Protein AF-A0A5C7Q8H7-F1 (afdb_monomer)

Secondary structure (DSSP, 8-state):
--------------------PPP---EESSTT----TTEEE--SSHHHHHHHHHT--TTS-HHHHHHHHHHHHHHHHHHH--TTSEEEEEEETT-HHHHHHHHHHHHHHB-GGG-EEEEEEEEETTEEEEEEEEEEEB--HHHHHHHHHHHHHHS-HHHHHHHHHHHHHHHHHTS---S------------TT-TT------

Solvent-accessible surface area (backbone atoms only — not comparable to full-atom values): 12083 Å² total; per-residue (Å²): 142,83,90,83,81,87,79,83,83,79,84,80,81,79,80,78,79,75,76,78,69,75,80,72,61,47,26,44,71,49,83,92,53,88,53,48,59,56,36,31,34,35,52,70,50,30,60,62,57,49,31,70,75,70,63,65,60,87,72,26,55,68,65,58,47,21,53,48,48,25,50,57,55,40,50,49,45,57,75,66,43,58,65,72,16,38,37,33,41,22,30,41,67,82,37,68,49,37,52,52,16,53,49,52,37,48,52,45,26,22,56,67,93,58,57,43,76,43,82,49,65,43,79,55,86,99,38,74,42,60,16,33,37,41,39,30,53,25,70,26,45,69,56,34,44,52,50,53,54,50,41,45,73,78,60,32,65,67,58,55,49,50,54,37,52,50,35,45,54,50,55,64,70,60,55,77,80,63,100,63,96,65,77,97,71,92,76,76,85,84,63,99,80,61,92,82,64,93,76,84,86,130

Radius of gyration: 30.09 Å; Cα contacts (8 Å, |Δi|>4): 267; chains: 1; bounding box: 111×40×93 Å

Mean predicted aligned error: 13.37 Å

pLDDT: mean 82.1, std 21.62, range [37.19, 98.75]

Nearest PDB structures (foldseek):
  3e05-assembly2_F  TM=5.054E-01  e=4.030E-01  Geobacter metallireducens GS-15
  4rfq-assembly1_A-2  TM=5.138E-01  e=4.820E-01  Homo sapiens
  8h0s-assembly1_A  TM=3.661E-01  e=1.748E-01  Bacillus subtilis subsp. subtilis str. 168
  2zsu-assembly3_E  TM=4.585E-01  e=1.589E+00  Pyrococcus horikoshii
  2zsu-assembly2_D  TM=3.969E-01  e=1.687E+00  Pyrococcus horikoshii

Structure (mmCIF, N/CA/C/O backbone):
data_AF-A0A5C7Q8H7-F1
#
_entry.id   AF-A0A5C7Q8H7-F1
#
loop_
_atom_site.group_PDB
_atom_site.id
_atom_site.type_symbol
_atom_site.label_atom_id
_atom_site.label_alt_id
_atom_site.label_comp_id
_atom_site.label_asym_id
_atom_site.label_entity_id
_atom_site.label_seq_id
_atom_site.pdbx_PDB_ins_code
_atom_site.Cartn_x
_atom_site.Cartn_y
_atom_site.Cartn_z
_atom_site.occupancy
_atom_site.B_iso_or_equiv
_atom_site.auth_seq_id
_atom_site.auth_comp_id
_atom_site.auth_asym_id
_atom_site.auth_atom_id
_atom_site.pdbx_PDB_model_num
ATOM 1 N N . MET A 1 1 ? -76.101 -13.993 38.958 1.00 39.78 1 MET A N 1
ATOM 2 C CA . MET A 1 1 ? -76.128 -13.845 37.483 1.00 39.78 1 MET A CA 1
ATOM 3 C C . MET A 1 1 ? -76.424 -12.375 37.227 1.00 39.78 1 MET A C 1
ATOM 5 O O . MET A 1 1 ? -77.457 -11.941 37.695 1.00 39.78 1 MET A O 1
ATOM 9 N N . THR A 1 2 ? -75.576 -11.500 36.695 1.00 37.53 2 THR A N 1
ATOM 10 C CA . THR A 1 2 ? -74.419 -11.580 35.789 1.00 37.53 2 THR A CA 1
ATOM 11 C C . THR A 1 2 ? -73.596 -10.294 35.984 1.00 37.53 2 THR A C 1
ATOM 13 O O . THR A 1 2 ? -74.160 -9.207 35.910 1.00 37.53 2 THR A O 1
ATOM 16 N N . HIS A 1 3 ? -72.284 -10.399 36.216 1.00 39.25 3 HIS A N 1
ATOM 17 C CA . HIS A 1 3 ? -71.345 -9.276 36.105 1.00 39.25 3 HIS A CA 1
ATOM 18 C C . HIS A 1 3 ? -70.593 -9.431 34.783 1.00 39.25 3 HIS A C 1
ATOM 20 O O . HIS A 1 3 ? -69.812 -10.369 34.635 1.00 39.25 3 HIS A O 1
ATOM 26 N N . THR A 1 4 ? -70.804 -8.517 33.839 1.00 43.28 4 THR A N 1
ATOM 27 C CA . THR A 1 4 ? -70.045 -8.474 32.583 1.00 43.28 4 THR A CA 1
ATOM 28 C C . THR A 1 4 ? -69.093 -7.284 32.658 1.00 43.28 4 THR A C 1
ATOM 30 O O . THR A 1 4 ? -69.527 -6.136 32.714 1.00 43.28 4 THR A O 1
ATOM 33 N N . ARG A 1 5 ? -67.788 -7.562 32.759 1.00 44.66 5 ARG A N 1
ATOM 34 C CA . ARG A 1 5 ? -66.718 -6.554 32.819 1.00 44.66 5 ARG A CA 1
ATOM 35 C C . ARG A 1 5 ? -66.419 -6.051 31.405 1.00 44.66 5 ARG A C 1
ATOM 37 O O . ARG A 1 5 ? -66.134 -6.858 30.525 1.00 44.66 5 ARG A O 1
ATOM 44 N N . SER A 1 6 ? -66.438 -4.733 31.213 1.00 46.44 6 SER A N 1
ATOM 45 C CA . SER A 1 6 ? -65.884 -4.075 30.025 1.00 46.44 6 SER A CA 1
ATOM 46 C C . SER A 1 6 ? -64.369 -4.273 29.975 1.00 46.44 6 SER A C 1
ATOM 48 O O . SER A 1 6 ? -63.666 -3.922 30.923 1.00 46.44 6 SER A O 1
ATOM 50 N N . ILE A 1 7 ? -63.871 -4.824 28.869 1.00 53.97 7 ILE A N 1
ATOM 51 C CA . ILE A 1 7 ? -62.443 -4.921 28.559 1.00 53.97 7 ILE A CA 1
ATOM 52 C C . ILE A 1 7 ? -62.137 -3.824 27.538 1.00 53.97 7 ILE A C 1
ATOM 54 O O . ILE A 1 7 ? -62.516 -3.928 26.373 1.00 53.97 7 ILE A O 1
ATOM 58 N N . SER A 1 8 ? -61.480 -2.754 27.989 1.00 44.56 8 SER A N 1
ATOM 59 C CA . SER A 1 8 ? -60.897 -1.740 27.108 1.00 44.56 8 SER A CA 1
ATOM 60 C C . SER A 1 8 ? -59.684 -2.329 26.390 1.00 44.56 8 SER A C 1
ATOM 62 O O . SER A 1 8 ? -58.686 -2.661 27.026 1.00 44.56 8 SER A O 1
ATOM 64 N N . PHE A 1 9 ? -59.759 -2.437 25.064 1.00 43.66 9 PHE A N 1
ATOM 65 C CA . PHE A 1 9 ? -58.613 -2.742 24.211 1.00 43.66 9 PHE A CA 1
ATOM 66 C C . PHE A 1 9 ? -57.780 -1.471 24.003 1.00 43.66 9 PHE A C 1
ATOM 68 O O . PHE A 1 9 ? -58.166 -0.584 23.246 1.00 43.66 9 PHE A O 1
ATOM 75 N N . ALA A 1 10 ? -56.633 -1.379 24.676 1.00 47.47 10 ALA A N 1
ATOM 76 C CA . ALA A 1 10 ? -55.609 -0.389 24.362 1.00 47.47 10 ALA A CA 1
ATOM 77 C C . ALA A 1 10 ? -54.714 -0.943 23.242 1.00 47.47 10 ALA A C 1
ATOM 79 O O . ALA A 1 10 ? -53.955 -1.889 23.449 1.00 47.47 10 ALA A O 1
ATOM 80 N N . PHE A 1 11 ? -54.825 -0.371 22.044 1.00 43.75 11 PHE A N 1
ATOM 81 C CA . PHE A 1 11 ? -53.932 -0.651 20.920 1.00 43.75 11 PHE A CA 1
ATOM 82 C C . PHE A 1 11 ? -52.580 0.033 21.180 1.00 43.75 11 PHE A C 1
ATOM 84 O O . PHE A 1 11 ? -52.473 1.256 21.106 1.00 43.75 11 PHE A O 1
ATOM 91 N N . ALA A 1 12 ? -51.545 -0.742 21.504 1.00 48.56 12 ALA A N 1
ATOM 92 C CA . ALA A 1 12 ? -50.175 -0.243 21.564 1.00 48.56 12 ALA A CA 1
ATOM 93 C C . ALA A 1 12 ? -49.593 -0.201 20.142 1.00 48.56 12 ALA A C 1
ATOM 95 O O . ALA A 1 12 ? -49.324 -1.240 19.540 1.00 48.56 12 ALA A O 1
ATOM 96 N N . ILE A 1 13 ? -49.414 1.001 19.593 1.00 55.47 13 ILE A N 1
ATOM 97 C CA . ILE A 1 13 ? -48.688 1.209 18.337 1.00 55.47 13 ILE A CA 1
ATOM 98 C C . ILE A 1 13 ? -47.192 1.177 18.665 1.00 55.47 13 ILE A C 1
ATOM 100 O O . ILE A 1 13 ? -46.653 2.122 19.237 1.00 55.47 13 ILE A O 1
ATOM 104 N N . VAL A 1 14 ? -46.518 0.082 18.313 1.00 54.94 14 VAL A N 1
ATOM 105 C CA . VAL A 1 14 ? -45.052 0.006 18.333 1.00 54.94 14 VAL A CA 1
ATOM 106 C C . VAL A 1 14 ? -44.543 0.698 17.070 1.00 54.94 14 VAL A C 1
ATOM 108 O O . VAL A 1 14 ? -44.597 0.135 15.979 1.00 54.94 14 VAL A O 1
ATOM 111 N N . ILE A 1 15 ? -44.071 1.938 17.203 1.00 55.91 15 ILE A N 1
ATOM 112 C CA . ILE A 1 15 ? -43.346 2.624 16.129 1.00 55.91 15 ILE A CA 1
ATOM 113 C C . ILE A 1 15 ? -41.949 2.003 16.077 1.00 55.91 15 ILE A C 1
ATOM 115 O O . ILE A 1 15 ? -41.079 2.329 16.884 1.00 55.91 15 ILE A O 1
ATOM 119 N N . ALA A 1 16 ? -41.742 1.072 15.146 1.00 57.38 16 ALA A N 1
ATOM 120 C CA . ALA A 1 16 ? -40.414 0.589 14.802 1.00 57.38 16 ALA A CA 1
ATOM 121 C C . ALA A 1 16 ? -39.635 1.753 14.173 1.00 57.38 16 ALA A C 1
ATOM 123 O O . ALA A 1 16 ? -39.836 2.097 13.009 1.00 57.38 16 ALA A O 1
ATOM 124 N N . ALA A 1 17 ? -38.773 2.394 14.961 1.00 51.06 17 ALA A N 1
ATOM 125 C CA . ALA A 1 17 ? -37.799 3.346 14.455 1.00 51.06 17 ALA A CA 1
ATOM 126 C C . ALA A 1 17 ? -36.803 2.582 13.572 1.00 51.06 17 ALA A C 1
ATOM 128 O O . ALA A 1 17 ? -35.822 2.016 14.050 1.00 51.06 17 ALA A O 1
ATOM 129 N N . SER A 1 18 ? -37.080 2.532 12.271 1.00 49.62 18 SER A N 1
ATOM 130 C CA . SER A 1 18 ? -36.124 2.114 11.255 1.00 49.62 18 SER A CA 1
ATOM 131 C C . SER A 1 18 ? -34.994 3.141 11.215 1.00 49.62 18 SER A C 1
ATOM 133 O O . SER A 1 18 ? -35.058 4.129 10.476 1.00 49.62 18 SER A O 1
ATOM 135 N N . LEU A 1 19 ? -33.981 2.915 12.058 1.00 51.28 19 LEU A N 1
ATOM 136 C CA . LEU A 1 19 ? -32.648 3.487 11.923 1.00 51.28 19 LEU A CA 1
ATOM 137 C C . LEU A 1 19 ? -32.222 3.260 10.472 1.00 51.28 19 LEU A C 1
ATOM 139 O O . LEU A 1 19 ? -31.919 2.137 10.074 1.00 51.28 19 LEU A O 1
ATOM 143 N N . HIS A 1 20 ? -32.267 4.322 9.670 1.00 45.91 20 HIS A N 1
ATOM 144 C CA . HIS A 1 20 ? -31.655 4.336 8.353 1.00 45.91 20 HIS A CA 1
ATOM 145 C C . HIS A 1 20 ? -30.149 4.208 8.573 1.00 45.91 20 HIS A C 1
ATOM 147 O O . HIS A 1 20 ? -29.452 5.203 8.769 1.00 45.91 20 HIS A O 1
ATOM 153 N N . ALA A 1 21 ? -29.653 2.970 8.596 1.00 50.59 21 ALA A N 1
ATOM 154 C CA . ALA A 1 21 ? -28.242 2.730 8.386 1.00 50.59 21 ALA A CA 1
ATOM 155 C C . ALA A 1 21 ? -27.909 3.317 7.004 1.00 50.59 21 ALA A C 1
ATOM 157 O O . ALA A 1 21 ? -28.615 3.005 6.037 1.00 50.59 21 ALA A O 1
ATOM 158 N N . PRO A 1 22 ? -26.906 4.205 6.885 1.00 53.28 22 PRO A N 1
ATOM 159 C CA . PRO A 1 22 ? -26.453 4.642 5.574 1.00 53.28 22 PRO A CA 1
ATOM 160 C C . PRO A 1 22 ? -26.125 3.398 4.737 1.00 53.28 22 PRO A C 1
ATOM 162 O O . PRO A 1 22 ? -25.647 2.408 5.301 1.00 53.28 22 PRO A O 1
ATOM 165 N N . PRO A 1 23 ? -26.408 3.411 3.422 1.00 51.84 23 PRO A N 1
ATOM 166 C CA . PRO A 1 23 ? -26.203 2.250 2.570 1.00 51.84 23 PRO A CA 1
ATOM 167 C C . PRO A 1 23 ? -24.785 1.713 2.759 1.00 51.84 23 PRO A C 1
ATOM 169 O O . PRO A 1 23 ? -23.798 2.426 2.561 1.00 51.84 23 PRO A O 1
ATOM 172 N N . ALA A 1 24 ? -24.729 0.451 3.180 1.00 51.47 24 ALA A N 1
ATOM 173 C CA . ALA A 1 24 ? -23.548 -0.387 3.266 1.00 51.47 24 ALA A CA 1
ATOM 174 C C . ALA A 1 24 ? -22.780 -0.295 1.941 1.00 51.47 24 ALA A C 1
ATOM 176 O O . ALA A 1 24 ? -23.141 -0.920 0.947 1.00 51.47 24 ALA A O 1
ATOM 177 N N . SER A 1 25 ? -21.772 0.575 1.893 1.00 63.28 25 SER A N 1
ATOM 178 C CA . SER A 1 25 ? -20.997 0.782 0.678 1.00 63.28 25 SER A CA 1
ATOM 179 C C . SER A 1 25 ? -19.943 -0.308 0.611 1.00 63.28 25 SER A C 1
ATOM 181 O O . SER A 1 25 ? -19.006 -0.315 1.403 1.00 63.28 25 SER A O 1
ATOM 183 N N . ALA A 1 26 ? -20.139 -1.233 -0.323 1.00 77.44 26 ALA A N 1
ATOM 184 C CA . ALA A 1 26 ? -19.145 -2.194 -0.771 1.00 77.44 26 ALA A CA 1
ATOM 185 C C . ALA A 1 26 ? -17.816 -1.470 -1.039 1.00 77.44 26 ALA A C 1
ATOM 187 O O . ALA A 1 26 ? -17.768 -0.561 -1.876 1.00 77.44 26 ALA A O 1
ATOM 188 N N . VAL A 1 27 ? -16.749 -1.823 -0.316 1.00 88.69 27 VAL A N 1
ATOM 189 C CA . VAL A 1 27 ? -15.445 -1.176 -0.493 1.00 88.69 27 VAL A CA 1
ATOM 190 C C . VAL A 1 27 ? -14.530 -2.077 -1.304 1.00 88.69 27 VAL A C 1
ATOM 192 O O . VAL A 1 27 ? -14.111 -3.141 -0.847 1.00 88.69 27 VAL A O 1
ATOM 195 N N . ALA A 1 28 ? -14.199 -1.632 -2.514 1.00 93.06 28 ALA A N 1
A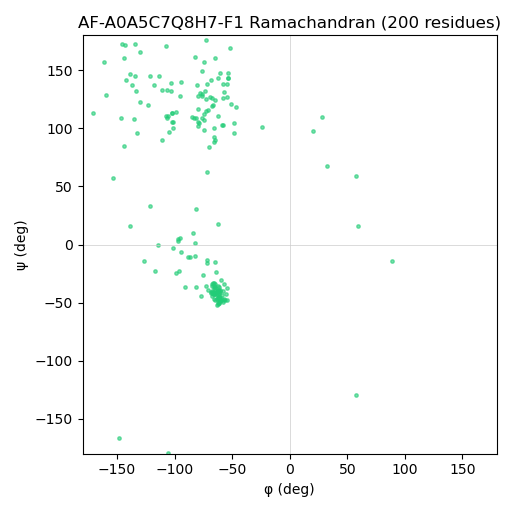TOM 196 C CA . ALA A 1 28 ? -13.224 -2.297 -3.359 1.00 93.06 28 ALA A CA 1
ATOM 197 C C . ALA A 1 28 ? -12.362 -1.293 -4.127 1.00 93.06 28 ALA A C 1
ATOM 199 O O . ALA A 1 28 ? -12.853 -0.275 -4.620 1.00 93.06 28 ALA A O 1
ATOM 200 N N . LEU A 1 29 ? -11.068 -1.591 -4.274 1.00 92.75 29 LEU A N 1
ATOM 201 C CA . LEU A 1 29 ? -10.153 -0.763 -5.062 1.00 92.75 29 LEU A CA 1
ATOM 202 C C . LEU A 1 29 ? -10.577 -0.724 -6.530 1.00 92.75 29 LEU A C 1
ATOM 204 O O . LEU A 1 29 ? -10.495 0.318 -7.182 1.00 92.75 29 LEU A O 1
ATOM 208 N N . ARG A 1 30 ? -11.022 -1.862 -7.068 1.00 90.88 30 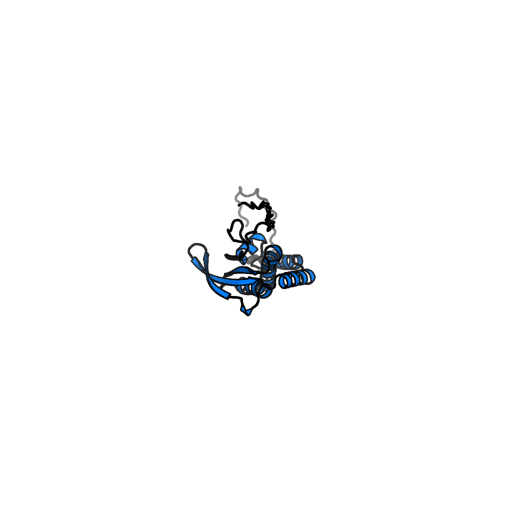ARG A N 1
ATOM 209 C CA . ARG A 1 30 ? -11.523 -1.976 -8.441 1.00 90.88 30 ARG A CA 1
ATOM 210 C C . ARG A 1 30 ? -12.960 -1.488 -8.529 1.00 90.88 30 ARG A C 1
ATOM 212 O O . ARG A 1 30 ? -13.797 -1.848 -7.709 1.00 90.88 30 ARG A O 1
ATOM 219 N N . LEU A 1 31 ? -13.240 -0.726 -9.584 1.00 83.31 31 LEU A N 1
ATOM 220 C CA . LEU A 1 31 ? -14.606 -0.352 -9.931 1.00 83.31 31 LEU A CA 1
ATOM 221 C C . LEU A 1 31 ? -15.413 -1.614 -10.254 1.00 83.31 31 LEU A C 1
ATOM 223 O O . LEU A 1 31 ? -14.881 -2.548 -10.854 1.00 83.31 31 LEU A O 1
ATOM 227 N N . ASN A 1 32 ? -16.689 -1.619 -9.871 1.00 78.81 32 ASN A N 1
ATOM 228 C CA . ASN A 1 32 ? -17.647 -2.698 -10.142 1.00 78.81 32 ASN A CA 1
ATOM 229 C C . ASN A 1 32 ? -17.265 -4.076 -9.575 1.00 78.81 32 ASN A C 1
ATOM 231 O O . ASN A 1 32 ? -17.841 -5.086 -9.978 1.00 78.81 32 ASN A O 1
ATOM 235 N N . LYS A 1 33 ? -16.319 -4.144 -8.632 1.00 83.62 33 LYS A N 1
ATOM 236 C CA . LYS A 1 33 ? -16.084 -5.366 -7.866 1.00 83.62 33 LYS A CA 1
ATOM 237 C C . LYS A 1 33 ? -17.140 -5.451 -6.767 1.00 83.62 33 LYS A C 1
ATOM 239 O O . LYS A 1 33 ? -17.199 -4.580 -5.905 1.00 83.62 33 LYS A O 1
ATOM 244 N N . ALA A 1 34 ? -17.976 -6.483 -6.827 1.00 77.94 34 ALA A N 1
ATOM 245 C CA . ALA A 1 34 ? -18.973 -6.738 -5.799 1.00 77.94 34 ALA A CA 1
ATOM 246 C C . ALA A 1 34 ? -18.274 -7.132 -4.491 1.00 77.94 34 ALA A C 1
ATOM 248 O O . ALA A 1 34 ? -17.561 -8.133 -4.440 1.00 77.94 34 ALA A O 1
ATOM 249 N N . THR A 1 35 ? -18.486 -6.334 -3.452 1.00 84.25 35 THR A N 1
ATOM 250 C CA . THR A 1 35 ? -18.138 -6.643 -2.063 1.00 84.25 35 THR A CA 1
ATOM 251 C C . THR A 1 35 ? -19.326 -6.277 -1.174 1.00 84.25 35 THR A C 1
ATOM 253 O O . THR A 1 35 ? -20.317 -5.724 -1.654 1.00 84.25 35 THR A O 1
ATOM 256 N N . ASP A 1 36 ? -19.262 -6.618 0.106 1.00 85.94 36 ASP A N 1
ATOM 257 C CA . ASP A 1 36 ? -20.169 -6.080 1.117 1.00 85.94 36 ASP A CA 1
ATOM 258 C C . ASP A 1 36 ? -19.427 -5.060 1.996 1.00 85.94 36 ASP A C 1
ATOM 260 O O . ASP A 1 36 ? -18.252 -4.750 1.780 1.00 85.94 36 ASP A O 1
ATOM 264 N N . ASP A 1 37 ? -20.118 -4.491 2.976 1.00 86.25 37 ASP A N 1
ATOM 265 C CA . ASP A 1 37 ? -19.558 -3.468 3.853 1.00 86.25 37 ASP A CA 1
ATOM 266 C C . ASP A 1 37 ? -18.721 -4.027 5.013 1.00 86.25 37 ASP A C 1
ATOM 268 O O . ASP A 1 37 ? -18.184 -3.249 5.812 1.00 86.25 37 ASP A O 1
ATOM 272 N N . SER A 1 38 ? -18.568 -5.350 5.099 1.00 92.94 38 SER A N 1
ATOM 273 C CA . SER A 1 38 ? -17.647 -6.023 6.014 1.00 92.94 38 SER A CA 1
ATOM 274 C C . SER A 1 38 ? -16.240 -6.162 5.428 1.00 92.94 38 SER A C 1
ATOM 276 O O . SER A 1 38 ? -15.307 -6.474 6.166 1.00 92.94 38 SER A O 1
ATOM 278 N N . VAL A 1 39 ? -16.048 -5.883 4.133 1.00 94.94 39 VAL A N 1
ATOM 279 C CA . VAL A 1 39 ? -14.768 -6.068 3.435 1.00 94.94 39 VAL A CA 1
ATOM 280 C C . VAL A 1 39 ? -14.217 -4.744 2.896 1.00 94.94 39 VAL A C 1
ATOM 282 O O . VAL A 1 39 ? -14.935 -3.938 2.312 1.00 94.94 39 VAL A O 1
ATOM 285 N N . CYS A 1 40 ? -12.910 -4.551 3.066 1.00 96.38 40 CYS A N 1
ATOM 286 C CA . CYS A 1 40 ? -12.087 -3.521 2.437 1.00 96.38 40 CYS A CA 1
ATOM 287 C C . CYS A 1 40 ? -11.138 -4.207 1.440 1.00 96.38 40 CYS A C 1
ATOM 289 O O . CYS A 1 40 ? -10.044 -4.653 1.796 1.00 96.38 40 CYS A O 1
ATOM 291 N N . ASP A 1 41 ? -11.584 -4.359 0.191 1.00 96.75 41 ASP A N 1
ATOM 292 C CA . ASP A 1 41 ? -10.922 -5.239 -0.774 1.00 96.75 41 ASP A CA 1
ATOM 293 C C . ASP A 1 41 ? -10.037 -4.485 -1.778 1.00 96.75 41 ASP A C 1
ATOM 295 O O . ASP A 1 41 ? -10.521 -3.877 -2.735 1.00 96.75 41 ASP A O 1
ATOM 299 N N . LEU A 1 42 ? -8.716 -4.564 -1.621 1.00 97.25 42 LEU A N 1
ATOM 300 C CA . LEU A 1 42 ? -7.767 -3.992 -2.580 1.00 97.25 42 LEU A CA 1
ATOM 301 C C . LEU A 1 42 ? -7.232 -5.032 -3.583 1.00 97.25 42 LEU A C 1
ATOM 303 O O . LEU A 1 42 ? -6.399 -4.701 -4.431 1.00 97.25 42 LEU A O 1
ATOM 307 N N . THR A 1 43 ? -7.712 -6.275 -3.531 1.00 94.38 43 THR A N 1
ATOM 308 C CA . THR A 1 43 ? -7.297 -7.373 -4.416 1.00 94.38 43 THR A CA 1
ATOM 309 C C . THR A 1 43 ? -8.027 -7.328 -5.762 1.00 94.38 43 THR A C 1
ATOM 311 O O . THR A 1 43 ? -9.086 -6.708 -5.929 1.00 94.38 43 THR A O 1
ATOM 314 N N . HIS A 1 44 ? -7.530 -7.988 -6.804 1.00 92.38 44 HIS A N 1
ATOM 315 C CA . HIS A 1 44 ? -6.222 -8.643 -6.963 1.00 92.38 44 HIS A CA 1
ATOM 316 C C . HIS A 1 44 ? -5.070 -7.636 -7.125 1.00 92.38 44 HIS A C 1
ATOM 318 O O . HIS A 1 44 ? -5.336 -6.445 -7.165 1.00 92.38 44 HIS A O 1
ATOM 324 N N . ASP A 1 45 ? -3.813 -8.061 -7.193 1.00 93.50 45 ASP A N 1
ATOM 325 C CA . ASP A 1 45 ? -2.668 -7.239 -7.646 1.00 93.50 45 ASP A CA 1
ATOM 326 C C . ASP A 1 45 ? -2.751 -5.716 -7.326 1.00 93.50 45 ASP A C 1
ATOM 328 O O . ASP A 1 45 ? -3.021 -4.867 -8.187 1.00 93.50 45 ASP A O 1
ATOM 332 N N . THR A 1 46 ? -2.682 -5.388 -6.034 1.00 96.62 46 THR A N 1
ATOM 333 C CA . THR A 1 46 ? -3.015 -4.073 -5.474 1.00 96.62 46 THR A CA 1
ATOM 334 C C . THR A 1 46 ? -2.115 -2.977 -6.033 1.00 96.62 46 THR A C 1
ATOM 336 O O . THR A 1 46 ? -2.607 -1.960 -6.529 1.00 96.62 46 THR A O 1
ATOM 339 N N . ASN A 1 47 ? -0.799 -3.186 -5.992 1.00 96.44 47 ASN A N 1
ATOM 340 C CA . ASN A 1 47 ? 0.164 -2.196 -6.461 1.00 96.44 47 ASN A CA 1
ATOM 341 C C . ASN A 1 47 ? 0.092 -1.995 -7.973 1.00 96.44 47 ASN A C 1
ATOM 343 O O . ASN A 1 47 ? 0.206 -0.859 -8.424 1.00 96.44 47 ASN A O 1
ATOM 347 N N . TYR A 1 48 ? -0.168 -3.041 -8.762 1.00 93.25 48 TYR A N 1
ATOM 348 C CA . TYR A 1 48 ? -0.364 -2.884 -10.203 1.00 93.25 48 TYR A CA 1
ATOM 349 C C . TYR A 1 48 ? -1.517 -1.924 -10.513 1.00 93.25 48 TYR A C 1
ATOM 351 O O . TYR A 1 48 ? -1.351 -0.982 -11.287 1.00 93.25 48 TYR A O 1
ATOM 359 N N . VAL A 1 49 ? -2.669 -2.093 -9.854 1.00 93.94 49 VAL A N 1
ATOM 360 C CA . VAL A 1 49 ? -3.828 -1.207 -10.067 1.00 93.94 49 VAL A CA 1
ATOM 361 C C . VAL A 1 49 ? -3.562 0.215 -9.593 1.00 93.94 49 VAL A C 1
ATOM 363 O O . VAL A 1 49 ? -3.935 1.166 -10.281 1.00 93.94 49 VAL A O 1
ATOM 366 N N . LEU A 1 50 ? -2.925 0.385 -8.434 1.00 95.12 50 LEU A N 1
ATOM 367 C CA . LEU A 1 50 ? -2.556 1.715 -7.945 1.00 95.12 50 LEU A CA 1
ATOM 368 C C . LEU A 1 50 ? -1.569 2.392 -8.901 1.00 95.12 50 LEU A C 1
ATOM 370 O O . LEU A 1 50 ? -1.782 3.535 -9.301 1.00 95.12 50 LEU A O 1
ATOM 374 N N . GLY A 1 51 ? -0.552 1.654 -9.345 1.00 91.75 51 GLY A N 1
ATOM 375 C CA . GLY A 1 51 ? 0.481 2.125 -10.261 1.00 91.75 51 GLY A CA 1
ATOM 376 C C . GLY A 1 51 ? -0.084 2.553 -11.611 1.00 91.75 51 GLY A C 1
ATOM 377 O O . GLY A 1 51 ? 0.348 3.568 -12.150 1.00 91.75 51 GLY A O 1
ATOM 378 N N . GLN A 1 52 ? -1.104 1.857 -12.120 1.00 88.25 52 GLN A N 1
ATOM 379 C CA . GLN A 1 52 ? -1.813 2.259 -13.339 1.00 88.25 52 GLN A CA 1
ATOM 380 C C . GLN A 1 52 ? -2.608 3.557 -13.185 1.00 88.25 52 GLN A C 1
ATOM 382 O O . GLN A 1 52 ? -2.739 4.309 -14.148 1.00 88.25 52 GLN A O 1
ATOM 387 N N . ARG A 1 53 ? -3.156 3.829 -11.996 1.00 88.62 53 ARG A N 1
ATOM 388 C CA . ARG A 1 53 ? -3.983 5.021 -11.755 1.00 88.62 53 ARG A CA 1
ATOM 389 C C . ARG A 1 53 ? -3.158 6.271 -11.501 1.00 88.62 53 ARG A C 1
ATOM 391 O O . ARG A 1 53 ? -3.567 7.353 -11.908 1.00 88.62 53 ARG A O 1
ATOM 398 N N . THR A 1 54 ? -2.032 6.134 -10.808 1.00 87.12 54 THR A N 1
ATOM 399 C CA . THR A 1 54 ? -1.239 7.282 -10.343 1.00 87.12 54 THR A CA 1
ATOM 400 C C . THR A 1 54 ? 0.141 7.382 -10.979 1.00 87.12 54 THR A C 1
ATOM 402 O O . THR A 1 54 ? 0.866 8.321 -10.667 1.00 87.12 54 THR A O 1
ATOM 405 N N . LEU A 1 55 ? 0.494 6.445 -11.866 1.00 88.19 55 LEU A N 1
ATOM 406 C CA . LEU A 1 55 ? 1.742 6.420 -12.632 1.00 88.19 55 LEU A CA 1
ATOM 407 C C . LEU A 1 55 ? 2.998 6.421 -11.747 1.00 88.19 55 LEU A C 1
ATOM 409 O O . LEU A 1 55 ? 3.843 7.306 -11.848 1.00 88.19 55 LEU A O 1
ATOM 413 N N . VAL A 1 56 ? 3.139 5.411 -10.882 1.00 93.44 56 VAL A N 1
ATOM 414 C CA . VAL A 1 56 ? 4.382 5.197 -10.114 1.00 93.44 56 VAL A CA 1
ATOM 415 C C . VAL A 1 56 ? 5.475 4.669 -11.061 1.00 93.44 56 VAL A C 1
ATOM 417 O O . VAL A 1 56 ? 5.320 3.564 -11.589 1.00 93.44 56 VAL A O 1
ATOM 420 N N . PRO A 1 57 ? 6.576 5.406 -11.313 1.00 91.94 57 PRO A N 1
ATOM 421 C CA . PRO A 1 57 ? 7.564 4.996 -12.308 1.00 91.94 57 PRO A CA 1
ATOM 422 C C . PRO A 1 57 ? 8.424 3.824 -11.829 1.00 91.94 57 PRO A C 1
ATOM 424 O O . PRO A 1 57 ? 9.025 3.883 -10.758 1.00 91.94 57 PRO A O 1
ATOM 427 N N . ALA A 1 58 ? 8.590 2.804 -12.674 1.00 90.94 58 ALA A N 1
ATOM 428 C CA . ALA A 1 58 ? 9.438 1.645 -12.369 1.00 90.94 58 ALA A CA 1
ATOM 429 C C . ALA A 1 58 ? 10.932 1.998 -12.202 1.00 90.94 58 ALA A C 1
ATOM 431 O O . ALA A 1 58 ? 11.666 1.272 -11.536 1.00 90.94 58 ALA A O 1
ATOM 432 N N . VAL A 1 59 ? 11.377 3.111 -12.798 1.00 93.69 59 VAL A N 1
ATOM 433 C CA . VAL A 1 59 ? 12.761 3.617 -12.715 1.00 93.69 59 VAL A CA 1
ATOM 434 C C . VAL A 1 59 ? 13.047 4.413 -11.438 1.00 93.69 59 VAL A C 1
ATOM 436 O O . VAL A 1 59 ? 14.202 4.743 -11.172 1.00 93.69 59 VAL A O 1
ATOM 439 N N . ALA A 1 60 ? 12.020 4.750 -10.650 1.00 94.50 60 ALA A N 1
ATOM 440 C CA . ALA A 1 60 ? 12.210 5.422 -9.370 1.00 94.50 60 ALA A CA 1
ATOM 441 C C . ALA A 1 60 ? 12.969 4.522 -8.383 1.00 94.50 60 ALA A C 1
ATOM 443 O O . ALA A 1 60 ? 13.005 3.300 -8.531 1.00 94.50 60 ALA A O 1
ATOM 444 N N . SER A 1 61 ? 13.560 5.111 -7.340 1.00 96.50 61 SER A N 1
ATOM 445 C CA . SER A 1 61 ? 14.243 4.319 -6.314 1.00 96.50 61 SER A CA 1
ATOM 446 C C . SER A 1 61 ? 13.267 3.353 -5.629 1.00 96.50 61 SER A C 1
ATOM 448 O O . SER A 1 61 ? 12.096 3.683 -5.436 1.00 96.50 61 SER A O 1
ATOM 450 N N . SER A 1 62 ? 13.732 2.172 -5.203 1.00 95.94 62 SER A N 1
ATOM 451 C CA . SER A 1 62 ? 12.865 1.216 -4.495 1.00 95.94 62 SER A CA 1
ATOM 452 C C . SER A 1 62 ? 12.237 1.829 -3.243 1.00 95.94 62 SER A C 1
ATOM 454 O O . SER A 1 62 ? 11.100 1.510 -2.917 1.00 95.94 62 SER A O 1
ATOM 456 N N . LYS A 1 63 ? 12.955 2.730 -2.557 1.00 97.00 63 LYS A N 1
ATOM 457 C CA . LYS A 1 63 ? 12.425 3.467 -1.407 1.00 97.00 63 LYS A CA 1
ATOM 458 C C . LYS A 1 63 ? 11.243 4.349 -1.811 1.00 97.00 63 LYS A C 1
ATOM 460 O O . LYS A 1 63 ? 10.194 4.242 -1.188 1.00 97.00 63 LYS A O 1
ATOM 465 N N . ASP A 1 64 ? 11.397 5.171 -2.848 1.00 97.44 64 ASP A N 1
ATOM 466 C CA . ASP A 1 64 ? 10.324 6.064 -3.299 1.00 97.44 64 ASP A CA 1
ATOM 467 C C . ASP A 1 64 ? 9.119 5.267 -3.823 1.00 97.44 64 ASP A C 1
ATOM 469 O O . ASP A 1 64 ? 7.982 5.631 -3.541 1.00 97.44 64 ASP A O 1
ATOM 473 N N . GLN A 1 65 ? 9.346 4.143 -4.515 1.00 97.69 65 GLN A N 1
ATOM 474 C CA . GLN A 1 65 ? 8.260 3.259 -4.951 1.00 97.69 65 GLN A CA 1
ATOM 475 C C . GLN A 1 65 ? 7.500 2.656 -3.760 1.00 97.69 65 GLN A C 1
ATOM 477 O O . GLN A 1 65 ? 6.271 2.683 -3.740 1.00 97.69 65 GLN A O 1
ATOM 482 N N . ILE A 1 66 ? 8.213 2.130 -2.756 1.00 98.31 66 ILE A N 1
ATOM 483 C CA . ILE A 1 66 ? 7.598 1.564 -1.545 1.00 98.31 66 ILE A CA 1
ATOM 484 C C . ILE A 1 66 ? 6.797 2.637 -0.802 1.00 98.31 66 ILE A C 1
ATOM 486 O O . ILE A 1 66 ? 5.648 2.384 -0.438 1.00 98.31 66 ILE A O 1
ATOM 490 N N . ASP A 1 67 ? 7.378 3.825 -0.614 1.00 98.00 67 ASP A N 1
ATOM 491 C CA . ASP A 1 67 ? 6.721 4.944 0.066 1.00 98.00 67 ASP A CA 1
ATOM 492 C C . ASP A 1 67 ? 5.478 5.404 -0.715 1.00 98.00 67 ASP A C 1
ATOM 494 O O . ASP A 1 67 ? 4.430 5.648 -0.114 1.00 98.00 67 ASP A O 1
ATOM 498 N N . ALA A 1 68 ? 5.549 5.457 -2.050 1.00 98.00 68 ALA A N 1
ATOM 499 C CA . ALA A 1 68 ? 4.416 5.809 -2.900 1.00 98.00 68 ALA A CA 1
ATOM 500 C C . ALA A 1 68 ? 3.282 4.787 -2.769 1.00 98.00 68 ALA A C 1
ATOM 502 O O . ALA A 1 68 ? 2.150 5.163 -2.470 1.00 98.00 68 ALA A O 1
ATOM 503 N N . PHE A 1 69 ? 3.569 3.494 -2.929 1.00 98.50 69 PHE A N 1
ATOM 504 C CA . PHE A 1 69 ? 2.541 2.457 -2.833 1.00 98.50 69 PHE A CA 1
ATOM 505 C C . PHE A 1 69 ? 1.945 2.333 -1.431 1.00 98.50 69 PHE A C 1
ATOM 507 O O . PHE A 1 69 ? 0.733 2.159 -1.313 1.00 98.50 69 PHE A O 1
ATOM 514 N N . PHE A 1 70 ? 2.754 2.489 -0.377 1.00 98.69 70 PHE A N 1
ATOM 515 C CA . PHE A 1 70 ? 2.247 2.550 0.994 1.00 98.69 70 PHE A CA 1
ATOM 516 C C . PHE A 1 70 ? 1.234 3.688 1.155 1.00 98.69 70 PHE A C 1
ATOM 518 O O . PHE A 1 70 ? 0.132 3.459 1.647 1.00 98.69 70 PHE A O 1
ATOM 525 N N . ARG A 1 71 ? 1.580 4.901 0.707 1.00 98.25 71 ARG A N 1
ATOM 526 C CA . ARG A 1 71 ? 0.702 6.072 0.828 1.00 98.25 71 ARG A CA 1
ATOM 527 C C . ARG A 1 71 ? -0.558 5.937 -0.021 1.00 98.25 71 ARG A C 1
ATOM 529 O O . ARG A 1 71 ? -1.632 6.257 0.458 1.00 98.25 71 ARG A O 1
ATOM 536 N N . LEU A 1 72 ? -0.453 5.426 -1.247 1.00 98.12 72 LEU A N 1
ATOM 537 C CA . LEU A 1 72 ? -1.597 5.247 -2.148 1.00 98.12 72 LEU A CA 1
ATOM 538 C C . LEU A 1 72 ? -2.601 4.212 -1.627 1.00 98.12 72 LEU A C 1
ATOM 540 O O . LEU A 1 72 ? -3.805 4.465 -1.614 1.00 98.12 72 LEU A O 1
ATOM 544 N N . ALA A 1 73 ? -2.114 3.050 -1.188 1.00 98.38 73 ALA A N 1
ATOM 545 C CA . ALA A 1 73 ? -2.964 2.025 -0.592 1.00 98.38 73 ALA A CA 1
ATOM 546 C C . ALA A 1 73 ? -3.505 2.479 0.772 1.00 98.38 73 ALA A C 1
ATOM 548 O O . ALA A 1 73 ? -4.686 2.297 1.058 1.00 98.38 73 ALA A O 1
ATOM 549 N N . GLY A 1 74 ? -2.659 3.111 1.590 1.00 98.25 74 GLY A N 1
ATOM 550 C CA . GLY A 1 74 ? -3.034 3.663 2.888 1.00 98.25 74 GLY A CA 1
ATOM 551 C C . GLY A 1 74 ? -4.129 4.720 2.777 1.00 98.25 74 GLY A C 1
ATOM 552 O O . GLY A 1 74 ? -5.111 4.637 3.501 1.00 98.25 74 GLY A O 1
ATOM 553 N N . GLU A 1 75 ? -4.015 5.657 1.836 1.00 97.94 75 GLU A N 1
ATOM 554 C CA . GLU A 1 75 ? -5.025 6.690 1.572 1.00 97.94 75 GLU A CA 1
ATOM 555 C C . GLU A 1 75 ? -6.366 6.073 1.161 1.00 97.94 75 GLU A C 1
ATOM 557 O O . GLU A 1 75 ? -7.430 6.503 1.610 1.00 97.94 75 GLU A O 1
ATOM 562 N N . PHE A 1 76 ? -6.338 5.017 0.342 1.00 97.31 76 PHE A N 1
ATOM 563 C CA . PHE A 1 76 ? -7.553 4.283 0.001 1.00 97.31 76 PHE A CA 1
ATOM 564 C C . PHE A 1 76 ? -8.216 3.696 1.256 1.00 97.31 76 PHE A C 1
ATOM 566 O O . PHE A 1 76 ? -9.413 3.888 1.464 1.00 97.31 76 PHE A O 1
ATOM 573 N N . VAL A 1 77 ? -7.445 3.028 2.121 1.00 97.94 77 VAL A N 1
ATOM 574 C CA . VAL A 1 77 ? -7.958 2.468 3.383 1.00 97.94 77 VAL A CA 1
ATOM 575 C C . VAL A 1 77 ? -8.479 3.576 4.305 1.00 97.94 77 VAL A C 1
ATOM 577 O O . VAL A 1 77 ? -9.585 3.468 4.830 1.00 97.94 77 VAL A O 1
ATOM 580 N N . ALA A 1 78 ? -7.730 4.667 4.454 1.00 97.44 78 ALA A N 1
ATOM 581 C CA . ALA A 1 78 ? -8.078 5.806 5.297 1.00 97.44 78 ALA A CA 1
ATOM 582 C C . ALA A 1 78 ? -9.387 6.485 4.863 1.00 97.44 78 ALA A C 1
ATOM 584 O O . ALA A 1 78 ? -10.194 6.872 5.705 1.00 97.44 78 ALA A O 1
ATOM 585 N N . THR A 1 79 ? -9.626 6.600 3.555 1.00 95.56 79 THR A N 1
ATOM 586 C CA . THR A 1 79 ? -10.768 7.358 3.017 1.00 95.56 79 THR A CA 1
ATOM 587 C C . THR A 1 79 ? -11.988 6.508 2.684 1.00 95.56 79 THR A C 1
ATOM 589 O O . THR A 1 79 ? -13.093 7.048 2.589 1.00 95.56 79 THR A O 1
ATOM 592 N N . LYS A 1 80 ? -11.813 5.202 2.448 1.00 94.81 80 LYS A N 1
ATOM 593 C CA . LYS A 1 80 ? -12.892 4.309 1.989 1.00 94.81 80 LYS A CA 1
ATOM 594 C C . LYS A 1 80 ? -13.228 3.196 2.963 1.00 94.81 80 LYS A C 1
ATOM 596 O O . LYS A 1 80 ? -14.339 2.684 2.888 1.00 94.81 80 LYS A O 1
ATOM 601 N N . CYS A 1 81 ? -12.310 2.825 3.847 1.00 95.94 81 CYS A N 1
ATOM 602 C CA . CYS A 1 81 ? -12.499 1.717 4.774 1.00 95.94 81 CYS A CA 1
ATOM 603 C C . CYS A 1 81 ? -12.719 2.213 6.209 1.00 95.94 81 CYS A C 1
ATOM 605 O O . CYS A 1 81 ? -12.580 3.398 6.505 1.00 95.94 81 CYS A O 1
ATOM 607 N N . ARG A 1 82 ? -13.096 1.298 7.105 1.00 95.44 82 ARG A N 1
ATOM 608 C CA . ARG A 1 82 ? -13.375 1.570 8.523 1.00 95.44 82 ARG A CA 1
ATOM 609 C C . ARG A 1 82 ? -12.913 0.416 9.411 1.00 95.44 82 ARG A C 1
ATOM 611 O O . ARG A 1 82 ? -12.762 -0.715 8.946 1.00 95.44 82 ARG A O 1
ATOM 618 N N . ASN A 1 83 ? -12.736 0.697 10.701 1.00 97.00 83 ASN A N 1
ATOM 619 C CA . ASN A 1 83 ? -12.460 -0.336 11.701 1.00 97.00 83 ASN A CA 1
ATOM 620 C C . ASN A 1 83 ? -13.526 -1.448 11.666 1.00 97.00 83 ASN A C 1
ATOM 622 O O . ASN A 1 83 ? -14.710 -1.192 11.445 1.00 97.00 83 ASN A O 1
ATOM 626 N N . GLY A 1 84 ? -13.090 -2.688 11.885 1.00 96.25 84 GLY A N 1
ATOM 627 C CA . GLY A 1 84 ? -13.927 -3.888 11.850 1.00 96.25 84 GLY A CA 1
ATOM 628 C C . GLY A 1 84 ? -14.055 -4.545 10.473 1.00 96.25 84 GLY A C 1
ATOM 629 O O . GLY A 1 84 ? -14.467 -5.700 10.411 1.00 96.25 84 GLY A O 1
ATOM 630 N N . GLN A 1 85 ? -13.669 -3.872 9.383 1.00 96.88 85 GLN A N 1
ATOM 631 C CA . GLN A 1 85 ? -13.656 -4.494 8.056 1.00 96.88 85 GLN A CA 1
ATOM 632 C C . GLN A 1 85 ? -12.466 -5.440 7.869 1.00 96.88 85 GLN A C 1
ATOM 634 O O . GLN A 1 85 ? -11.380 -5.205 8.401 1.00 96.88 85 GLN A O 1
ATOM 639 N N . MET A 1 86 ? -12.648 -6.478 7.056 1.00 97.69 86 MET A N 1
ATOM 640 C CA . MET A 1 86 ? -11.574 -7.341 6.574 1.00 97.69 86 MET A CA 1
ATOM 641 C C . MET A 1 86 ? -10.788 -6.622 5.475 1.00 97.69 86 MET A C 1
ATOM 643 O O . MET A 1 86 ? -11.288 -6.445 4.365 1.00 97.69 86 MET A O 1
ATOM 647 N N . LEU A 1 87 ? -9.556 -6.218 5.768 1.00 98.38 87 LEU A N 1
ATOM 648 C CA . LEU A 1 87 ? -8.612 -5.715 4.779 1.00 98.38 87 LEU A CA 1
ATOM 649 C C . LEU A 1 87 ? -8.044 -6.881 3.975 1.00 98.38 87 LEU A C 1
ATOM 651 O O . LEU A 1 87 ? -7.511 -7.832 4.549 1.00 98.38 87 LEU A O 1
ATOM 655 N N . MET A 1 88 ? -8.119 -6.782 2.650 1.00 98.12 88 MET A N 1
ATOM 656 C CA . MET A 1 88 ? -7.528 -7.750 1.730 1.00 98.12 88 MET A CA 1
ATOM 657 C C . MET A 1 88 ? -6.560 -7.043 0.782 1.00 98.12 88 MET A C 1
ATOM 659 O O . MET A 1 88 ? -6.962 -6.159 0.025 1.00 98.12 88 MET A O 1
ATOM 663 N N . LEU A 1 89 ? -5.291 -7.448 0.806 1.00 98.44 89 LEU A N 1
ATOM 664 C CA . LEU A 1 89 ? -4.233 -6.956 -0.082 1.00 98.44 89 LEU A CA 1
ATOM 665 C C . LEU A 1 89 ? -3.656 -8.134 -0.863 1.00 98.44 89 LEU A C 1
ATOM 667 O O . LEU A 1 89 ? -3.528 -9.222 -0.307 1.00 98.44 89 LEU A O 1
ATOM 671 N N . GLN A 1 90 ? -3.272 -7.924 -2.120 1.00 97.88 90 GLN A N 1
ATOM 672 C CA . GLN A 1 90 ? -2.572 -8.942 -2.902 1.00 97.88 90 GLN A CA 1
ATOM 673 C C . GLN A 1 90 ? -1.422 -8.305 -3.672 1.00 97.88 90 GLN A C 1
ATOM 675 O O . GLN A 1 90 ? -1.597 -7.243 -4.265 1.00 97.88 90 GLN A O 1
ATOM 680 N N . GLY A 1 91 ? -0.266 -8.960 -3.697 1.00 97.31 91 GLY A N 1
ATOM 681 C CA . GLY A 1 91 ? 0.890 -8.507 -4.466 1.00 97.31 91 GLY A CA 1
ATOM 682 C C . GLY A 1 91 ? 1.708 -9.660 -5.025 1.00 97.31 91 GLY A C 1
ATOM 683 O O . GLY A 1 91 ? 1.470 -10.827 -4.713 1.00 97.31 91 GLY A O 1
ATOM 684 N N . SER A 1 92 ? 2.688 -9.327 -5.857 1.00 96.19 92 SER A N 1
ATOM 685 C CA . SER A 1 92 ? 3.641 -10.290 -6.394 1.00 96.19 92 SER A CA 1
ATOM 686 C C . SER A 1 92 ? 4.693 -10.672 -5.349 1.00 96.19 92 SER A C 1
ATOM 688 O O . SER A 1 92 ? 5.372 -9.811 -4.786 1.00 96.19 92 SER A O 1
ATOM 690 N N . SER A 1 93 ? 4.908 -11.974 -5.143 1.00 96.25 93 SER A N 1
ATOM 691 C CA . SER A 1 93 ? 5.963 -12.474 -4.247 1.00 96.25 93 SER A CA 1
ATOM 692 C C . SER A 1 93 ? 7.363 -12.277 -4.841 1.00 96.25 93 SER A C 1
ATOM 694 O O . SER A 1 93 ? 8.352 -12.346 -4.114 1.00 96.25 93 SER A O 1
ATOM 696 N N . SER A 1 94 ? 7.468 -12.005 -6.148 1.00 93.25 94 SER A N 1
ATOM 697 C CA . SER A 1 94 ? 8.742 -11.728 -6.825 1.00 93.25 94 SER A CA 1
ATOM 698 C C . SER A 1 94 ? 9.138 -10.249 -6.810 1.00 93.25 94 SER A C 1
ATOM 700 O O . SER A 1 94 ? 10.280 -9.922 -7.138 1.00 93.25 94 SER A O 1
ATOM 702 N N . LEU A 1 95 ? 8.235 -9.347 -6.404 1.00 94.00 95 LEU A N 1
ATOM 703 C CA . LEU A 1 95 ? 8.494 -7.911 -6.349 1.00 94.00 95 LEU A CA 1
ATOM 704 C C . LEU A 1 95 ? 8.672 -7.456 -4.903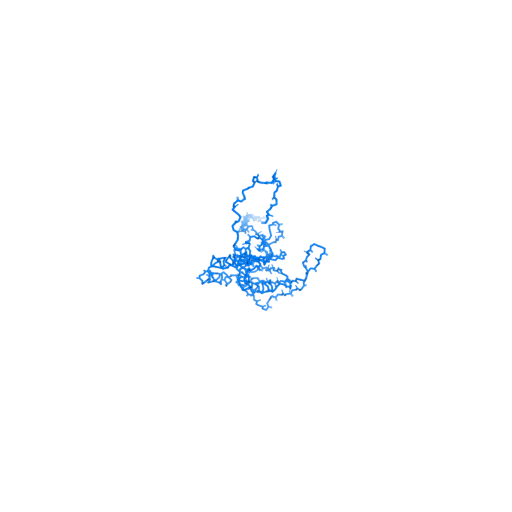 1.00 94.00 95 LEU A C 1
ATOM 706 O O . LEU A 1 95 ? 7.733 -7.371 -4.117 1.00 94.00 95 LEU A O 1
ATOM 710 N N . ASN A 1 96 ? 9.903 -7.084 -4.557 1.00 95.62 96 ASN A N 1
ATOM 711 C CA . ASN A 1 96 ? 10.222 -6.577 -3.224 1.00 95.62 96 ASN A CA 1
ATOM 712 C C . ASN A 1 96 ? 9.426 -5.307 -2.861 1.00 95.62 96 ASN A C 1
ATOM 714 O O . ASN A 1 96 ? 9.141 -5.084 -1.685 1.00 95.62 96 ASN A O 1
ATOM 718 N N . THR A 1 97 ? 9.072 -4.486 -3.854 1.00 96.75 97 THR A N 1
ATOM 719 C CA . THR A 1 97 ? 8.211 -3.311 -3.667 1.00 96.75 97 THR A CA 1
ATOM 720 C C . THR A 1 97 ? 6.843 -3.719 -3.126 1.00 96.75 97 THR A C 1
ATOM 722 O O . THR A 1 97 ? 6.426 -3.172 -2.110 1.00 96.75 97 THR A O 1
ATOM 725 N N . ASP A 1 98 ? 6.207 -4.733 -3.721 1.00 97.44 98 ASP A N 1
ATOM 726 C CA . ASP A 1 98 ? 4.910 -5.261 -3.281 1.00 97.44 98 ASP A CA 1
ATOM 727 C C . ASP A 1 98 ? 4.985 -5.839 -1.881 1.00 97.44 98 ASP A C 1
ATOM 729 O O . ASP A 1 98 ? 4.190 -5.478 -1.013 1.00 97.44 98 ASP A O 1
ATOM 733 N N . VAL A 1 99 ? 5.979 -6.696 -1.638 1.00 98.12 99 VAL A N 1
ATOM 734 C CA . VAL A 1 99 ? 6.159 -7.327 -0.330 1.00 98.12 99 VAL A CA 1
ATOM 735 C C . VAL A 1 99 ? 6.281 -6.269 0.763 1.00 98.12 99 VAL A C 1
ATOM 737 O O . VAL A 1 99 ? 5.595 -6.366 1.780 1.00 98.12 99 VAL A O 1
ATOM 740 N N . ARG A 1 100 ? 7.116 -5.241 0.573 1.00 98.50 100 ARG A N 1
ATOM 741 C CA . ARG A 1 100 ? 7.345 -4.238 1.622 1.00 98.50 100 ARG A CA 1
ATOM 742 C C . ARG A 1 100 ? 6.205 -3.241 1.753 1.00 98.50 100 ARG A C 1
ATOM 744 O O . ARG A 1 100 ? 5.806 -2.958 2.879 1.00 98.50 100 ARG A O 1
ATOM 751 N N . SER A 1 101 ? 5.675 -2.717 0.648 1.00 98.50 101 SER A N 1
ATOM 752 C CA . SER A 1 101 ? 4.623 -1.702 0.723 1.00 98.50 101 SER A CA 1
ATOM 753 C C . SER A 1 101 ? 3.325 -2.284 1.280 1.00 98.50 101 SER A C 1
ATOM 755 O O . SER A 1 101 ? 2.731 -1.684 2.170 1.00 98.50 101 SER A O 1
ATOM 757 N N . LEU A 1 102 ? 2.905 -3.471 0.828 1.00 98.69 102 LEU A N 1
ATOM 758 C CA . LEU A 1 102 ? 1.642 -4.074 1.267 1.00 98.69 102 LEU A CA 1
ATOM 759 C C . LEU A 1 102 ? 1.724 -4.603 2.700 1.00 98.69 102 LEU A C 1
ATOM 761 O O . LEU A 1 102 ? 0.766 -4.450 3.455 1.00 98.69 102 LEU A O 1
ATOM 765 N N . THR A 1 103 ? 2.876 -5.141 3.114 1.00 98.69 103 THR A N 1
ATOM 766 C CA . THR A 1 103 ? 3.093 -5.497 4.526 1.00 98.69 103 THR A CA 1
ATOM 767 C C . THR A 1 103 ? 3.003 -4.254 5.410 1.00 98.69 103 THR A C 1
ATOM 769 O O . THR A 1 103 ? 2.277 -4.268 6.399 1.00 98.69 103 THR A O 1
ATOM 772 N N . ALA A 1 104 ? 3.632 -3.141 5.013 1.00 98.62 104 ALA A N 1
ATOM 773 C CA . ALA A 1 104 ? 3.562 -1.892 5.771 1.00 98.62 104 ALA A CA 1
ATOM 774 C C . ALA A 1 104 ? 2.129 -1.334 5.882 1.00 98.62 104 ALA A C 1
ATOM 776 O O . ALA A 1 104 ? 1.770 -0.782 6.922 1.00 98.62 104 ALA A O 1
ATOM 777 N N . VAL A 1 105 ? 1.298 -1.485 4.841 1.00 98.75 105 VAL A N 1
ATOM 778 C CA . VAL A 1 105 ? -0.129 -1.113 4.886 1.00 98.75 105 VAL A CA 1
ATOM 779 C C . VAL A 1 105 ? -0.882 -1.992 5.882 1.00 98.75 105 VAL A C 1
ATOM 781 O O . VAL A 1 105 ? -1.610 -1.465 6.724 1.00 98.75 105 VAL A O 1
ATOM 784 N N . ALA A 1 106 ? -0.687 -3.313 5.832 1.00 98.69 106 ALA A N 1
ATOM 785 C CA . ALA A 1 106 ? -1.331 -4.242 6.757 1.00 98.69 106 ALA A CA 1
ATOM 786 C C . ALA A 1 106 ? -0.923 -3.965 8.216 1.00 98.69 106 ALA A C 1
ATOM 788 O O . ALA A 1 106 ? -1.784 -3.855 9.084 1.00 98.69 106 ALA A O 1
ATOM 789 N N . GLU A 1 107 ? 0.366 -3.762 8.492 1.00 98.62 107 GLU A N 1
ATOM 790 C CA . GLU A 1 107 ? 0.882 -3.458 9.836 1.00 98.62 107 GLU A CA 1
ATOM 791 C C . GLU A 1 107 ? 0.395 -2.112 10.387 1.00 98.62 107 GLU A C 1
ATOM 793 O O . GLU A 1 107 ? 0.175 -1.976 11.596 1.00 98.62 107 GLU A O 1
ATOM 798 N N . ALA A 1 108 ? 0.215 -1.121 9.509 1.00 98.56 108 ALA A N 1
ATOM 799 C CA . ALA A 1 108 ? -0.328 0.182 9.876 1.00 98.56 108 ALA A CA 1
ATOM 800 C C . ALA A 1 108 ? -1.848 0.151 10.105 1.00 98.56 108 ALA A C 1
ATOM 802 O O . ALA A 1 108 ? -2.355 0.974 10.856 1.00 98.56 108 ALA A O 1
ATOM 803 N N . SER A 1 109 ? -2.565 -0.789 9.483 1.00 98.50 109 SER A N 1
ATOM 804 C CA . SER A 1 109 ? -4.035 -0.869 9.538 1.00 98.50 109 SER A CA 1
ATOM 805 C C . SER A 1 109 ? -4.554 -1.883 10.564 1.00 98.50 109 SER A C 1
ATOM 807 O O . SER A 1 109 ? -5.686 -1.769 11.042 1.00 98.50 109 SER A O 1
ATOM 809 N N . CYS A 1 110 ? -3.744 -2.886 10.908 1.00 98.44 110 CYS A N 1
ATOM 810 C CA . CYS A 1 110 ? -4.153 -4.062 11.670 1.00 98.44 110 CYS A CA 1
ATOM 811 C C . CYS A 1 110 ? -3.226 -4.341 12.865 1.00 98.44 110 CYS A C 1
ATOM 813 O O . CYS A 1 110 ? -2.104 -3.839 12.975 1.00 98.44 110 CYS A O 1
ATOM 815 N N . ALA A 1 111 ? -3.676 -5.205 13.777 1.00 97.69 111 ALA A N 1
ATOM 816 C CA . ALA A 1 111 ? -2.784 -5.797 14.769 1.00 97.69 111 ALA A CA 1
ATOM 817 C C . ALA A 1 111 ? -1.825 -6.778 14.074 1.00 97.69 111 ALA A C 1
ATOM 819 O O . ALA A 1 111 ? -2.283 -7.686 13.385 1.00 97.69 111 ALA A O 1
ATOM 820 N N . ILE A 1 112 ? -0.511 -6.634 14.279 1.00 95.88 112 ILE A N 1
ATOM 821 C CA . ILE A 1 112 ? 0.518 -7.407 13.551 1.00 95.88 112 ILE A CA 1
ATOM 822 C C . ILE A 1 112 ? 0.291 -8.920 13.688 1.00 95.88 112 ILE A C 1
ATOM 824 O O . ILE A 1 112 ? 0.319 -9.644 12.700 1.00 95.88 112 ILE A O 1
ATOM 828 N N . ALA A 1 113 ? -0.039 -9.386 14.895 1.00 96.44 113 ALA A N 1
ATOM 829 C CA . ALA A 1 113 ? -0.308 -10.799 15.169 1.00 96.44 113 ALA A CA 1
ATOM 830 C C . ALA A 1 113 ? -1.558 -11.362 14.460 1.00 96.44 113 ALA A C 1
ATOM 832 O O . ALA A 1 113 ? -1.727 -12.574 14.403 1.00 96.44 113 ALA A O 1
ATOM 833 N N . SER A 1 114 ? -2.440 -10.501 13.939 1.00 95.69 114 SER A N 1
ATOM 834 C CA . SER A 1 114 ? -3.651 -10.903 13.206 1.00 95.69 114 SER A CA 1
ATOM 835 C C . SER A 1 114 ? -3.459 -10.955 11.687 1.00 95.69 114 SER A C 1
ATOM 837 O O . SER A 1 114 ? -4.364 -11.382 10.971 1.00 95.69 114 SER A O 1
ATOM 839 N N . ILE A 1 115 ? -2.302 -10.512 11.182 1.00 98.50 115 ILE A N 1
ATOM 840 C CA . ILE A 1 115 ? -2.021 -10.480 9.747 1.00 98.50 115 ILE A CA 1
ATOM 841 C C . ILE A 1 115 ? -1.747 -11.899 9.268 1.00 98.50 115 ILE A C 1
ATOM 843 O O . ILE A 1 115 ? -0.732 -12.508 9.602 1.00 98.50 115 ILE A O 1
ATOM 847 N N . THR A 1 116 ? -2.656 -12.415 8.449 1.00 98.50 116 THR A N 1
ATOM 848 C CA . THR A 1 116 ? -2.488 -13.708 7.792 1.00 98.50 116 THR A CA 1
ATOM 849 C C . THR A 1 116 ? -1.919 -13.492 6.403 1.00 98.50 116 THR A C 1
ATOM 851 O O . THR A 1 116 ? -2.480 -12.728 5.618 1.00 98.50 116 THR A O 1
ATOM 854 N N . ARG A 1 117 ? -0.824 -14.190 6.094 1.00 98.19 117 ARG A N 1
ATOM 855 C CA . ARG A 1 117 ? -0.239 -14.249 4.755 1.00 98.19 117 ARG A CA 1
ATOM 856 C C . ARG A 1 117 ? -0.522 -15.605 4.121 1.00 98.19 117 ARG A C 1
ATOM 858 O O . ARG A 1 117 ? -0.306 -16.638 4.749 1.00 98.19 117 ARG A O 1
ATOM 865 N N . THR A 1 118 ? -0.965 -15.605 2.871 1.00 98.25 118 THR A N 1
ATOM 866 C CA . THR A 1 118 ? -1.193 -16.828 2.092 1.00 98.25 118 THR A CA 1
ATOM 867 C C . THR A 1 118 ? -0.504 -16.699 0.744 1.00 98.25 118 THR A C 1
ATOM 869 O O . THR A 1 118 ? -0.784 -15.763 0.003 1.00 98.25 118 THR A O 1
ATOM 872 N N . GLU A 1 119 ? 0.398 -17.624 0.418 1.00 97.31 119 GLU A N 1
ATOM 873 C CA . GLU A 1 119 ? 1.001 -17.677 -0.916 1.00 97.31 119 GLU A CA 1
ATOM 874 C C . GLU A 1 119 ? -0.036 -18.163 -1.939 1.00 97.31 119 GLU A C 1
ATOM 876 O O . GLU A 1 119 ? -0.823 -19.074 -1.680 1.00 97.31 119 GLU A O 1
ATOM 881 N N . THR A 1 120 ? -0.049 -17.520 -3.097 1.00 95.62 120 THR A N 1
ATOM 882 C CA . THR A 1 120 ? -1.024 -17.704 -4.172 1.00 95.62 120 THR A CA 1
ATOM 883 C C . THR A 1 120 ? -0.350 -17.456 -5.523 1.00 95.62 120 THR A C 1
ATOM 885 O O . THR A 1 120 ? 0.878 -17.395 -5.630 1.00 95.62 120 THR A O 1
ATOM 888 N N . THR A 1 121 ? -1.143 -17.318 -6.580 1.00 93.94 121 THR A N 1
ATOM 889 C CA . THR A 1 121 ? -0.659 -16.958 -7.910 1.00 93.94 121 THR A CA 1
ATOM 890 C C . THR A 1 121 ? -1.523 -15.881 -8.549 1.00 93.94 121 THR A C 1
ATOM 892 O O . THR A 1 121 ? -2.744 -15.901 -8.399 1.00 93.94 121 THR A O 1
ATOM 895 N N . ILE A 1 122 ? -0.903 -14.987 -9.319 1.00 88.38 122 ILE A N 1
ATOM 896 C CA . ILE A 1 122 ? -1.598 -14.033 -10.192 1.00 88.38 122 ILE A CA 1
ATOM 897 C C . ILE A 1 122 ? -1.500 -14.542 -11.632 1.00 88.38 122 ILE A C 1
ATOM 899 O O . ILE A 1 122 ? -0.421 -14.922 -12.095 1.00 88.38 122 ILE A O 1
ATOM 903 N N . ALA A 1 123 ? -2.627 -14.553 -12.341 1.00 85.94 123 ALA A N 1
ATOM 904 C CA . ALA A 1 123 ? -2.652 -14.867 -13.763 1.00 85.94 123 ALA A CA 1
ATOM 905 C C . ALA A 1 123 ? -2.060 -13.700 -14.568 1.00 85.94 123 ALA A C 1
ATOM 907 O O . ALA A 1 123 ? -2.522 -12.564 -14.461 1.00 85.94 123 ALA A O 1
ATOM 908 N N . TYR A 1 124 ? -1.055 -13.990 -15.389 1.00 82.06 124 TYR A N 1
ATOM 909 C CA . TYR A 1 124 ? -0.425 -13.042 -16.301 1.00 82.06 124 TYR A CA 1
ATOM 910 C C . TYR A 1 124 ? -0.289 -13.686 -17.685 1.00 82.06 124 TYR A C 1
ATOM 912 O O . TYR A 1 124 ? 0.647 -14.447 -17.949 1.00 82.06 124 TYR A O 1
ATOM 920 N N . GLY A 1 125 ? -1.261 -13.414 -18.562 1.00 83.81 125 GLY A N 1
ATOM 921 C CA . GLY A 1 125 ? -1.425 -14.164 -19.810 1.00 83.81 125 GLY A CA 1
ATOM 922 C C . GLY A 1 125 ? -1.614 -15.656 -19.519 1.00 83.81 125 GLY A C 1
ATOM 923 O O . GLY A 1 125 ? -2.395 -16.017 -18.643 1.00 83.81 125 GLY A O 1
ATOM 924 N N . ASP A 1 126 ? -0.835 -16.507 -20.188 1.00 88.12 126 ASP A N 1
ATOM 925 C CA . ASP A 1 126 ? -0.862 -17.968 -20.001 1.00 88.12 126 ASP A CA 1
ATOM 926 C C . ASP A 1 126 ? 0.001 -18.460 -18.821 1.00 88.12 126 ASP A C 1
ATOM 928 O O . ASP A 1 126 ? 0.263 -19.656 -18.686 1.00 88.12 126 ASP A O 1
ATOM 932 N N . ARG A 1 127 ? 0.511 -17.551 -17.979 1.00 87.44 127 ARG A N 1
ATOM 933 C CA . ARG A 1 127 ? 1.398 -17.885 -16.854 1.00 87.44 127 ARG A CA 1
ATOM 934 C C . ARG A 1 127 ? 0.734 -17.598 -15.514 1.00 87.44 127 ARG A C 1
ATOM 936 O O . ARG A 1 127 ? 0.039 -16.600 -15.353 1.00 87.44 127 ARG A O 1
ATOM 943 N N . ALA A 1 128 ? 1.036 -18.439 -14.530 1.00 91.12 128 ALA A N 1
ATOM 944 C CA . ALA A 1 128 ? 0.757 -18.186 -13.123 1.00 91.12 128 ALA A CA 1
ATOM 945 C C . ALA A 1 128 ? 2.041 -17.678 -12.453 1.00 91.12 128 ALA A C 1
ATOM 947 O O . ALA A 1 128 ? 3.037 -18.400 -12.383 1.00 91.12 128 ALA A O 1
ATOM 948 N N . LEU A 1 129 ? 2.042 -16.422 -12.009 1.00 92.31 129 LEU A N 1
AT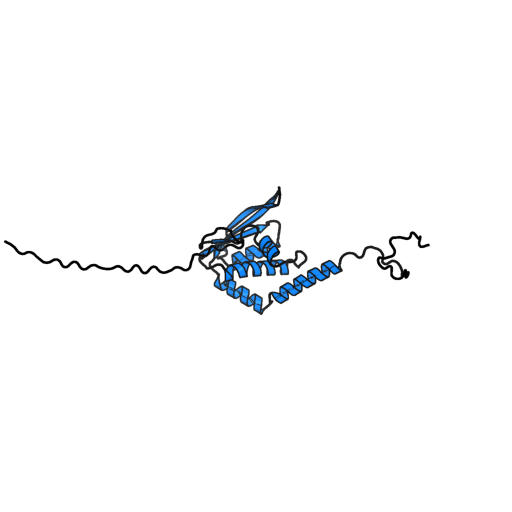OM 949 C CA . LEU A 1 129 ? 3.181 -15.811 -11.323 1.00 92.31 129 LEU A CA 1
ATOM 950 C C . LEU A 1 129 ? 3.022 -15.948 -9.802 1.00 92.31 129 LEU A C 1
ATOM 952 O O . LEU A 1 129 ? 1.905 -15.763 -9.316 1.00 92.31 129 LEU A O 1
ATOM 956 N N . PRO A 1 130 ? 4.098 -16.233 -9.041 1.00 95.94 130 PRO A N 1
ATOM 957 C CA . PRO A 1 130 ? 4.041 -16.298 -7.581 1.00 95.94 130 PRO A CA 1
ATOM 958 C C . PRO A 1 130 ? 3.536 -14.993 -6.960 1.00 95.94 130 PRO A C 1
ATOM 960 O O . PRO A 1 130 ? 4.032 -13.910 -7.277 1.00 95.94 130 PRO A O 1
ATOM 963 N N . ALA A 1 131 ? 2.581 -15.103 -6.048 1.00 97.25 131 ALA A N 1
ATOM 964 C CA . ALA A 1 131 ? 1.920 -13.978 -5.403 1.00 97.25 131 ALA A CA 1
ATOM 965 C C . ALA A 1 131 ? 1.611 -14.286 -3.937 1.00 97.25 131 ALA A C 1
ATOM 967 O O . ALA A 1 131 ? 1.730 -15.425 -3.492 1.00 97.25 131 ALA A O 1
ATOM 968 N N . PHE A 1 132 ? 1.169 -13.278 -3.195 1.00 98.31 132 PHE A N 1
ATOM 969 C CA . PHE A 1 132 ? 0.714 -13.434 -1.820 1.00 98.31 132 PHE A CA 1
ATOM 970 C C . PHE A 1 132 ? -0.540 -12.599 -1.564 1.00 98.31 132 PHE A C 1
ATOM 972 O O . PHE A 1 132 ? -0.675 -11.495 -2.089 1.00 98.31 132 PHE A O 1
ATOM 979 N N . ASP A 1 133 ? -1.415 -13.112 -0.705 1.00 98.06 133 ASP A N 1
ATOM 980 C CA . ASP A 1 133 ? -2.524 -12.382 -0.097 1.00 98.06 133 ASP A CA 1
ATOM 981 C C . ASP A 1 133 ? -2.162 -12.026 1.351 1.00 98.06 133 ASP A C 1
ATOM 983 O O . ASP A 1 133 ? -1.640 -12.868 2.086 1.00 98.06 133 ASP A O 1
ATOM 987 N N . LEU A 1 134 ? -2.495 -10.809 1.781 1.00 98.69 134 LEU A N 1
ATOM 988 C CA . LEU A 1 134 ? -2.554 -10.421 3.190 1.00 98.69 134 LEU A CA 1
ATOM 989 C C . LEU A 1 134 ? -4.008 -10.183 3.583 1.00 98.69 134 LEU A C 1
ATOM 991 O O . LEU A 1 134 ? -4.738 -9.484 2.876 1.00 98.69 134 LEU A O 1
ATOM 995 N N . ARG A 1 135 ? -4.418 -10.751 4.719 1.00 98.44 135 ARG A N 1
ATOM 996 C CA . ARG A 1 135 ? -5.763 -10.586 5.279 1.00 98.44 135 ARG A CA 1
ATOM 997 C C . ARG A 1 135 ? -5.694 -10.268 6.764 1.00 98.44 135 ARG A C 1
ATOM 999 O O . ARG A 1 135 ? -4.978 -10.946 7.502 1.00 98.44 135 ARG A O 1
ATOM 1006 N N . CYS A 1 136 ? -6.431 -9.251 7.193 1.00 98.50 136 CYS A N 1
ATOM 1007 C CA . CYS A 1 136 ? -6.574 -8.893 8.602 1.00 98.50 136 CYS A CA 1
ATOM 1008 C C . CYS A 1 136 ? -7.795 -8.006 8.838 1.00 98.50 136 CYS A C 1
ATOM 1010 O O . CYS A 1 136 ? -8.242 -7.299 7.941 1.00 98.50 136 CYS A O 1
ATOM 1012 N N . THR A 1 137 ? -8.308 -7.998 10.066 1.00 98.38 137 THR A N 1
ATOM 1013 C CA . THR A 1 137 ? -9.333 -7.031 10.469 1.00 98.38 137 THR A CA 1
ATOM 1014 C C . THR A 1 137 ? -8.683 -5.678 10.745 1.00 98.38 137 THR A C 1
ATOM 1016 O O . THR A 1 137 ? -7.714 -5.597 11.504 1.00 98.38 137 THR A O 1
ATOM 1019 N N . ILE A 1 138 ? -9.229 -4.612 10.159 1.00 98.38 138 ILE A N 1
ATOM 1020 C CA . ILE A 1 138 ? -8.784 -3.240 10.413 1.00 98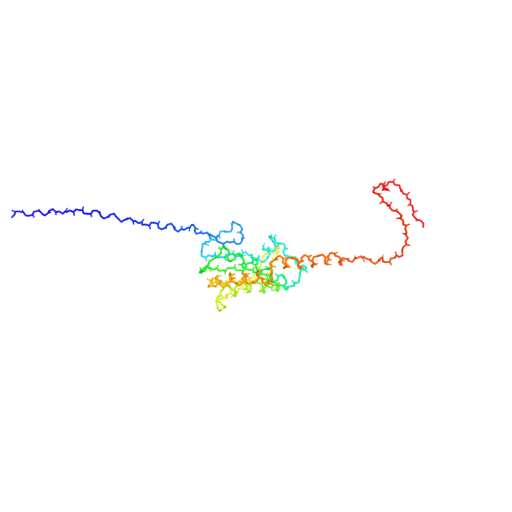.38 138 ILE A CA 1
ATOM 1021 C C . ILE A 1 138 ? -9.120 -2.884 11.859 1.00 98.38 138 ILE A C 1
ATOM 1023 O O . ILE A 1 138 ? -10.284 -2.905 12.260 1.00 98.38 138 ILE A O 1
ATOM 1027 N N . LEU A 1 139 ? -8.090 -2.556 12.631 1.00 98.19 139 LEU A N 1
ATOM 1028 C CA . LEU A 1 139 ? -8.206 -2.166 14.041 1.00 98.19 139 LEU A CA 1
ATOM 1029 C C . LEU A 1 139 ? -7.530 -0.824 14.335 1.00 98.19 139 LEU A C 1
ATOM 1031 O O . LEU A 1 139 ? -7.744 -0.256 15.400 1.00 98.19 139 LEU A O 1
ATOM 1035 N N . LYS A 1 140 ? -6.703 -0.336 13.406 1.00 98.31 140 LYS A N 1
ATOM 1036 C CA . LYS A 1 140 ? -5.833 0.829 13.575 1.00 98.31 140 LYS A CA 1
ATOM 1037 C C . LYS A 1 140 ? -6.123 1.922 12.547 1.00 98.31 140 LYS A C 1
ATOM 1039 O O . LYS A 1 140 ? -5.208 2.604 12.095 1.00 98.31 140 LYS A O 1
ATOM 1044 N N . HIS A 1 141 ? -7.382 2.075 12.130 1.00 98.19 141 HIS A N 1
ATOM 1045 C CA . HIS A 1 141 ? -7.748 3.060 11.102 1.00 98.19 141 HIS A CA 1
ATOM 1046 C C . HIS A 1 141 ? -7.286 4.484 11.465 1.00 98.19 141 HIS A C 1
ATOM 1048 O O . HIS A 1 141 ? -6.591 5.116 10.672 1.00 98.19 141 HIS A O 1
ATOM 1054 N N . ASP A 1 142 ? -7.542 4.938 12.694 1.00 98.06 142 ASP A N 1
ATOM 1055 C CA . ASP A 1 142 ? -7.133 6.276 13.153 1.00 98.06 142 ASP A CA 1
ATOM 1056 C C . ASP A 1 142 ? -5.602 6.443 13.244 1.00 98.06 142 ASP A C 1
ATOM 1058 O O . ASP A 1 142 ? -5.064 7.524 12.979 1.00 98.06 142 ASP A O 1
ATOM 1062 N N . GLU A 1 143 ? -4.870 5.374 13.583 1.00 98.38 143 GLU A N 1
ATOM 1063 C CA . GLU A 1 143 ? -3.400 5.383 13.596 1.00 98.38 143 GLU A CA 1
ATOM 1064 C C . GLU A 1 143 ? -2.839 5.490 12.173 1.00 98.38 143 GLU A C 1
ATOM 1066 O O . GLU A 1 143 ? -1.892 6.244 11.941 1.00 98.38 143 GLU A O 1
ATOM 1071 N N . LEU A 1 144 ? -3.438 4.782 11.208 1.00 98.56 144 LEU A N 1
ATOM 1072 C CA . LEU A 1 144 ? -3.088 4.898 9.794 1.00 98.56 144 LEU A CA 1
ATOM 1073 C C . LEU A 1 144 ? -3.317 6.328 9.294 1.00 98.56 144 LEU A C 1
ATOM 1075 O O . LEU A 1 144 ? -2.411 6.903 8.691 1.00 98.56 144 LEU A O 1
ATOM 1079 N N . VAL A 1 145 ? -4.484 6.917 9.577 1.00 98.56 145 VAL A N 1
ATOM 1080 C CA . VAL A 1 145 ? -4.801 8.312 9.219 1.00 98.56 145 VAL A CA 1
ATOM 1081 C C . VAL A 1 145 ? -3.765 9.268 9.813 1.00 98.56 145 VAL A C 1
ATOM 1083 O O . VAL A 1 145 ? -3.211 10.114 9.112 1.00 98.56 145 VAL A O 1
ATOM 1086 N N . SER A 1 146 ? -3.441 9.104 11.096 1.00 98.56 146 SER A N 1
ATOM 1087 C CA . SER A 1 146 ? -2.435 9.927 11.776 1.00 98.56 146 SER A CA 1
ATOM 1088 C C . SER A 1 146 ? -1.047 9.781 11.146 1.00 98.56 146 SER A C 1
ATOM 1090 O O . SER A 1 146 ? -0.359 10.778 10.928 1.00 98.56 146 SER A O 1
ATOM 1092 N N . LYS A 1 147 ? -0.650 8.554 10.788 1.00 98.44 147 LYS A N 1
ATOM 1093 C CA . LYS A 1 147 ? 0.625 8.265 10.122 1.00 98.44 147 LYS A CA 1
ATOM 1094 C C . LYS A 1 147 ? 0.706 8.891 8.730 1.00 98.44 147 LYS A C 1
ATOM 1096 O O . LYS A 1 147 ? 1.747 9.440 8.381 1.00 98.44 147 LYS A O 1
ATOM 1101 N N . LEU A 1 148 ? -0.366 8.827 7.941 1.00 98.44 148 LEU A N 1
ATOM 1102 C CA . LEU A 1 148 ? -0.422 9.462 6.621 1.00 98.44 148 LEU A CA 1
ATOM 1103 C C . LEU A 1 148 ? -0.333 10.987 6.734 1.00 98.44 148 LEU A C 1
ATOM 1105 O O . LEU A 1 148 ? 0.444 11.602 6.009 1.00 98.44 148 LEU A O 1
ATOM 1109 N N . ASN A 1 149 ? -1.035 11.583 7.699 1.00 98.31 149 ASN A N 1
ATOM 1110 C CA . ASN A 1 149 ? -0.956 13.020 7.966 1.00 98.31 149 ASN A CA 1
ATOM 1111 C C . ASN A 1 149 ? 0.453 13.462 8.386 1.00 98.31 149 ASN A C 1
ATOM 1113 O O . ASN A 1 149 ? 0.914 14.525 7.977 1.00 98.31 149 ASN A O 1
ATOM 1117 N N . GLU A 1 150 ? 1.148 12.665 9.197 1.00 98.19 150 GLU A N 1
ATOM 1118 C CA . GLU A 1 150 ? 2.528 12.962 9.591 1.00 98.19 150 GLU A CA 1
ATOM 1119 C C . GLU A 1 150 ? 3.497 12.851 8.408 1.00 98.19 150 GLU A C 1
ATOM 1121 O O . GLU A 1 150 ? 4.369 13.703 8.227 1.00 98.19 150 GLU A O 1
ATOM 1126 N N . LEU A 1 151 ? 3.313 11.844 7.552 1.00 97.88 151 LEU A N 1
ATOM 1127 C CA . LEU A 1 151 ? 4.083 11.716 6.316 1.00 97.88 151 LEU A CA 1
ATOM 1128 C C . LEU A 1 151 ? 3.840 12.890 5.370 1.00 97.88 151 LEU A C 1
ATOM 1130 O O . LEU A 1 151 ? 4.793 13.377 4.773 1.00 97.88 151 LEU A O 1
ATOM 1134 N N . GLU A 1 152 ? 2.605 13.373 5.253 1.00 97.88 152 GLU A N 1
ATOM 1135 C CA . GLU A 1 152 ? 2.299 14.525 4.405 1.00 97.88 152 GLU A CA 1
ATOM 1136 C C . GLU A 1 152 ? 2.927 15.821 4.938 1.00 97.88 152 GLU A C 1
ATOM 1138 O O . GLU A 1 152 ? 3.383 16.650 4.156 1.00 97.88 152 GLU A O 1
ATOM 1143 N N . LYS A 1 153 ? 3.037 15.983 6.263 1.00 97.44 153 LYS A N 1
ATOM 1144 C CA . LYS A 1 153 ? 3.739 17.127 6.872 1.00 97.44 153 LYS A CA 1
ATOM 1145 C C . LYS A 1 153 ? 5.256 17.069 6.689 1.00 97.44 153 LYS A C 1
ATOM 1147 O O . LYS A 1 153 ? 5.884 18.109 6.508 1.00 97.44 153 LYS A O 1
ATOM 1152 N N . THR A 1 154 ? 5.846 15.880 6.803 1.00 97.44 154 THR A N 1
ATOM 1153 C CA . THR A 1 154 ? 7.310 15.701 6.857 1.00 97.44 154 THR A CA 1
ATOM 1154 C C . THR A 1 154 ? 7.947 15.484 5.487 1.00 97.44 154 THR A C 1
ATOM 1156 O O . THR A 1 154 ? 9.036 15.990 5.228 1.00 97.44 154 THR A O 1
ATOM 1159 N N . ASP A 1 155 ? 7.274 14.767 4.593 1.00 97.25 155 ASP A N 1
ATOM 1160 C CA . ASP A 1 155 ? 7.693 14.536 3.213 1.00 97.25 155 ASP A CA 1
ATOM 1161 C C . ASP A 1 155 ? 6.446 14.522 2.321 1.00 97.25 155 ASP A C 1
ATOM 1163 O O . ASP A 1 155 ? 5.908 13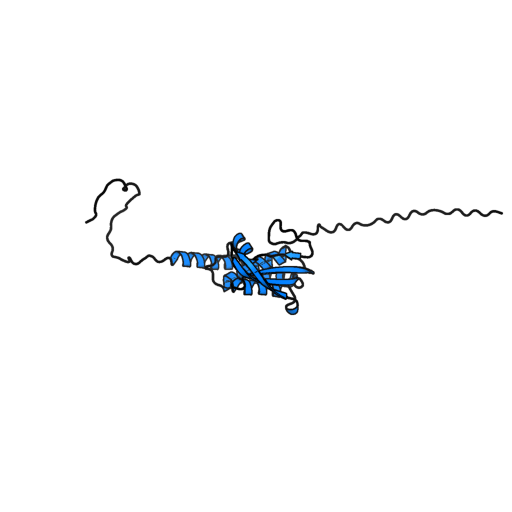.445 2.071 1.00 97.25 155 ASP A O 1
ATOM 1167 N N . PRO A 1 156 ? 5.952 15.684 1.862 1.00 96.81 156 PRO A N 1
ATOM 1168 C CA . PRO A 1 156 ? 4.712 15.783 1.095 1.00 96.81 156 PRO A CA 1
ATOM 1169 C C . PRO A 1 156 ? 4.678 14.865 -0.128 1.00 96.81 156 PRO A C 1
ATOM 1171 O O . PRO A 1 156 ? 5.699 14.649 -0.791 1.00 96.81 156 PRO A O 1
ATOM 1174 N N . MET A 1 157 ? 3.490 14.376 -0.490 1.00 95.12 157 MET A N 1
ATOM 1175 C CA . MET A 1 157 ? 3.311 13.534 -1.677 1.00 95.12 157 MET A CA 1
ATOM 1176 C C . MET A 1 157 ? 3.861 14.198 -2.952 1.00 95.12 157 MET A C 1
ATOM 1178 O O . MET A 1 157 ? 4.459 13.528 -3.794 1.00 95.12 157 MET A O 1
ATOM 1182 N N . GLU A 1 158 ? 3.718 15.516 -3.093 1.00 95.56 158 GLU A N 1
ATOM 1183 C CA . GLU A 1 158 ? 4.264 16.257 -4.238 1.00 95.56 158 GLU A CA 1
ATOM 1184 C C . GLU A 1 158 ? 5.799 16.233 -4.287 1.00 95.56 158 GLU A C 1
ATOM 1186 O O . GLU A 1 158 ? 6.383 16.087 -5.362 1.00 95.56 158 GLU A O 1
ATOM 1191 N N . SER A 1 159 ? 6.470 16.275 -3.133 1.00 97.19 159 SER A N 1
ATOM 1192 C CA . SER A 1 159 ? 7.928 16.127 -3.051 1.00 97.19 159 SER A CA 1
ATOM 1193 C C . SER A 1 159 ? 8.370 14.728 -3.479 1.00 97.19 159 SER A C 1
ATOM 1195 O O . SER A 1 159 ? 9.334 14.583 -4.235 1.00 97.19 159 SER A O 1
ATOM 1197 N N . LEU A 1 160 ? 7.646 13.693 -3.046 1.00 96.62 160 LEU A N 1
ATOM 1198 C CA . LEU A 1 160 ? 7.881 12.313 -3.471 1.00 96.62 160 LEU A CA 1
ATOM 1199 C C . LEU A 1 160 ? 7.694 12.155 -4.988 1.00 96.62 160 LEU A C 1
ATOM 1201 O O . LEU A 1 160 ? 8.564 11.601 -5.663 1.00 96.62 160 LEU A O 1
ATOM 1205 N N . LYS A 1 161 ? 6.615 12.709 -5.554 1.00 95.25 161 LYS A N 1
ATOM 1206 C CA . LYS A 1 161 ? 6.386 12.732 -7.008 1.00 95.25 161 LYS A CA 1
ATOM 1207 C C . LYS A 1 161 ? 7.509 13.443 -7.755 1.00 95.25 161 LYS A C 1
ATOM 1209 O O . LYS A 1 161 ? 7.978 12.919 -8.762 1.00 95.25 161 LYS A O 1
ATOM 1214 N N . ALA A 1 162 ? 7.981 14.586 -7.257 1.00 96.56 162 ALA A N 1
ATOM 1215 C CA . ALA A 1 162 ? 9.079 15.324 -7.874 1.00 96.56 162 ALA A CA 1
ATOM 1216 C C . ALA A 1 162 ? 10.378 14.500 -7.917 1.00 96.56 162 ALA A C 1
ATOM 1218 O O . ALA A 1 162 ? 11.048 14.468 -8.951 1.00 96.56 162 ALA A O 1
ATOM 1219 N N . ARG A 1 163 ? 10.708 13.768 -6.840 1.00 96.81 163 ARG A N 1
ATOM 1220 C CA . ARG A 1 163 ? 11.865 12.851 -6.829 1.00 96.81 163 ARG A CA 1
ATOM 1221 C C . ARG A 1 163 ? 11.731 11.743 -7.869 1.00 96.81 163 ARG A C 1
ATOM 1223 O O . ARG A 1 163 ? 12.685 11.463 -8.594 1.00 96.81 163 ARG A O 1
ATOM 1230 N N . MET A 1 164 ? 10.548 11.139 -7.974 1.00 96.00 164 MET A N 1
ATOM 1231 C CA . MET A 1 164 ? 10.286 10.096 -8.968 1.00 96.00 164 MET A CA 1
ATOM 1232 C C . MET A 1 164 ? 10.342 10.642 -10.401 1.00 96.00 164 MET A C 1
ATOM 1234 O O . MET A 1 164 ? 10.929 10.005 -11.272 1.00 96.00 164 MET A O 1
ATOM 1238 N N . ALA A 1 165 ? 9.796 11.835 -10.646 1.00 94.88 165 ALA A N 1
ATOM 1239 C CA . ALA A 1 165 ? 9.860 12.499 -11.946 1.00 94.88 165 ALA A CA 1
ATOM 1240 C C . ALA A 1 165 ? 11.307 12.821 -12.352 1.00 94.88 165 ALA A C 1
ATOM 1242 O O . ALA A 1 165 ? 11.693 12.619 -13.501 1.00 94.88 165 ALA A O 1
ATOM 1243 N N . GLU A 1 166 ? 12.144 13.254 -11.410 1.00 95.19 166 GLU A N 1
ATOM 1244 C CA . GLU A 1 166 ? 13.566 13.478 -11.671 1.00 95.19 166 GLU A CA 1
ATOM 1245 C C . GLU A 1 166 ? 14.308 12.172 -11.997 1.00 95.19 166 GLU A C 1
ATOM 1247 O O . GLU A 1 166 ? 15.178 12.158 -12.868 1.00 95.19 166 GLU A O 1
ATOM 1252 N N . ALA A 1 167 ? 13.945 11.051 -11.363 1.00 94.12 167 ALA A N 1
ATOM 1253 C CA . ALA A 1 167 ? 14.493 9.741 -11.720 1.00 94.12 167 ALA A CA 1
ATOM 1254 C C . ALA A 1 167 ? 14.147 9.346 -13.167 1.00 94.12 167 ALA A C 1
ATOM 1256 O O . ALA A 1 167 ? 15.012 8.842 -13.884 1.00 94.12 167 ALA A O 1
ATOM 1257 N N . VAL A 1 168 ? 12.922 9.638 -13.621 1.00 93.81 168 VAL A N 1
ATOM 1258 C CA . VAL A 1 168 ? 12.515 9.440 -15.023 1.00 93.81 168 VAL A CA 1
ATOM 1259 C C . VAL A 1 168 ? 13.370 10.288 -15.961 1.00 93.81 168 VAL A C 1
ATOM 1261 O O . VAL A 1 168 ? 13.983 9.744 -16.876 1.00 93.81 168 VAL A O 1
ATOM 1264 N N . ARG A 1 169 ? 13.509 11.591 -15.688 1.00 92.38 169 ARG A N 1
ATOM 1265 C CA . ARG A 1 169 ? 14.325 12.500 -16.514 1.00 92.38 169 ARG A CA 1
ATOM 1266 C C . ARG A 1 169 ? 15.779 12.049 -16.616 1.00 92.38 169 ARG A C 1
ATOM 1268 O O . ARG A 1 169 ? 16.380 12.125 -17.686 1.00 92.38 169 ARG A O 1
ATOM 1275 N N . LYS A 1 170 ? 16.353 11.558 -15.515 1.00 91.69 170 LYS A N 1
ATOM 1276 C CA . LYS A 1 170 ? 17.711 10.998 -15.503 1.00 91.69 170 LYS A CA 1
ATOM 1277 C C . LYS A 1 170 ? 17.812 9.729 -16.338 1.00 91.69 170 LYS A C 1
ATOM 1279 O O . LYS A 1 170 ? 18.787 9.586 -17.069 1.00 91.69 170 LYS A O 1
ATOM 1284 N N . ALA A 1 171 ? 16.833 8.831 -16.262 1.00 89.62 171 ALA A N 1
ATOM 1285 C CA . ALA A 1 171 ? 16.813 7.619 -17.077 1.00 89.62 171 ALA A CA 1
ATOM 1286 C C . ALA A 1 171 ? 16.699 7.943 -18.578 1.00 89.62 171 ALA A C 1
ATOM 1288 O O . ALA A 1 171 ? 17.431 7.369 -19.381 1.00 89.62 171 ALA A O 1
ATOM 1289 N N . GLU A 1 172 ? 15.862 8.915 -18.949 1.00 84.06 172 GLU A N 1
ATOM 1290 C CA . GLU A 1 172 ? 15.713 9.391 -20.331 1.00 84.06 172 GLU A CA 1
ATOM 1291 C C . GLU A 1 172 ? 16.987 10.077 -20.848 1.00 84.06 172 GLU A C 1
ATOM 1293 O O . GLU A 1 172 ? 17.428 9.812 -21.965 1.00 84.06 172 GLU A O 1
ATOM 1298 N N . GLY A 1 173 ? 17.633 10.904 -20.019 1.00 70.88 173 GLY A N 1
ATOM 1299 C CA . GLY A 1 173 ? 18.909 11.551 -20.344 1.00 70.88 173 GLY A CA 1
ATOM 1300 C C . GLY A 1 173 ? 20.120 10.610 -20.357 1.00 70.88 173 GLY A C 1
ATOM 1301 O O . GLY A 1 173 ? 21.173 10.988 -20.862 1.00 70.88 173 GLY A O 1
ATOM 1302 N N . SER A 1 174 ? 19.974 9.394 -19.820 1.00 59.84 174 SER A N 1
ATOM 1303 C CA . SER A 1 174 ? 21.010 8.350 -19.796 1.00 59.84 174 SER A CA 1
ATOM 1304 C C . SER A 1 174 ? 20.860 7.329 -20.927 1.00 59.84 174 SER A C 1
ATOM 1306 O O . SER A 1 174 ? 21.612 6.352 -20.964 1.00 59.84 174 SER A O 1
ATOM 1308 N N . ALA A 1 175 ? 19.911 7.522 -21.853 1.00 51.84 175 ALA A N 1
ATOM 1309 C CA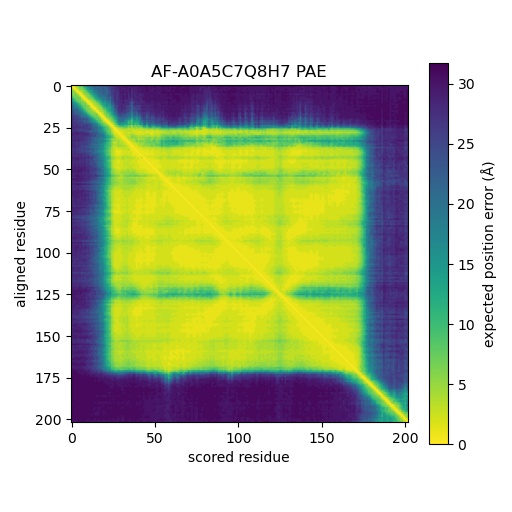 . ALA A 1 175 ? 19.887 6.748 -23.087 1.00 51.84 175 ALA A CA 1
ATOM 1310 C C . ALA A 1 175 ? 21.257 6.899 -23.775 1.00 51.84 175 ALA A C 1
ATOM 1312 O O . ALA A 1 175 ? 21.717 8.031 -23.947 1.00 51.84 175 ALA A O 1
ATOM 1313 N N . PRO A 1 176 ? 21.945 5.801 -24.141 1.00 46.94 176 PRO A N 1
ATOM 1314 C CA . PRO A 1 176 ? 23.262 5.906 -24.737 1.00 46.94 176 PRO A CA 1
ATOM 1315 C C . PRO A 1 176 ? 23.131 6.674 -26.051 1.00 46.94 176 PRO A C 1
ATOM 1317 O O . PRO A 1 176 ? 22.604 6.164 -27.041 1.00 46.94 176 PRO A O 1
ATOM 1320 N N . THR A 1 177 ? 23.653 7.898 -26.085 1.00 48.62 177 THR A N 1
ATOM 1321 C CA . THR A 1 177 ? 24.203 8.446 -27.316 1.00 48.62 177 THR A CA 1
ATOM 1322 C C . THR A 1 177 ? 25.285 7.460 -27.734 1.00 48.62 177 THR A C 1
ATOM 1324 O O . THR A 1 177 ? 26.330 7.350 -27.096 1.00 48.62 177 THR A O 1
ATOM 1327 N N . GLY A 1 178 ? 24.958 6.639 -28.735 1.00 41.38 178 GLY A N 1
ATOM 1328 C CA . GLY A 1 178 ? 25.832 5.596 -29.255 1.00 41.38 178 GLY A CA 1
ATOM 1329 C C . GLY A 1 178 ? 27.226 6.123 -29.620 1.00 41.38 178 GLY A C 1
ATOM 1330 O O . GLY A 1 178 ? 27.455 7.335 -29.658 1.00 41.38 178 GLY A O 1
ATOM 1331 N N . PRO A 1 179 ? 28.179 5.223 -29.897 1.00 46.38 179 PRO A N 1
ATOM 1332 C CA . PRO A 1 179 ? 29.587 5.555 -30.048 1.00 46.38 179 PRO A CA 1
ATOM 1333 C C . PRO A 1 179 ? 29.807 6.345 -31.338 1.00 46.38 179 PRO A C 1
ATOM 1335 O O . PRO A 1 179 ? 30.120 5.778 -32.371 1.00 46.38 179 PRO A O 1
ATOM 1338 N N . ASN A 1 180 ? 29.603 7.656 -31.284 1.00 41.78 180 ASN A N 1
ATOM 1339 C CA . ASN A 1 180 ? 30.018 8.619 -32.293 1.00 41.78 180 ASN A CA 1
ATOM 1340 C C . ASN A 1 180 ? 30.207 9.986 -31.624 1.00 41.78 180 ASN A C 1
ATOM 1342 O O . ASN A 1 180 ? 29.663 11.002 -32.047 1.00 41.78 180 ASN A O 1
ATOM 1346 N N . ALA A 1 181 ? 31.073 10.033 -30.609 1.00 46.81 181 ALA A N 1
ATOM 1347 C CA . ALA A 1 181 ? 31.894 11.219 -30.380 1.00 46.81 181 ALA A CA 1
ATOM 1348 C C . ALA A 1 181 ? 32.964 11.282 -31.489 1.00 46.81 181 ALA A C 1
ATOM 1350 O O . ALA A 1 181 ? 34.159 11.145 -31.246 1.00 46.81 181 ALA A O 1
ATOM 1351 N N . ALA A 1 182 ? 32.515 11.405 -32.738 1.00 38.72 182 ALA A N 1
ATOM 1352 C CA . ALA A 1 182 ? 33.366 11.557 -33.901 1.00 38.72 182 ALA A CA 1
ATOM 1353 C C . ALA A 1 182 ? 33.259 13.007 -34.369 1.00 38.72 182 ALA A C 1
ATOM 1355 O O . ALA A 1 182 ? 32.222 13.449 -34.848 1.00 38.72 182 ALA A O 1
ATOM 1356 N N . SER A 1 183 ? 34.357 13.728 -34.148 1.00 41.25 183 SER A N 1
ATOM 1357 C CA . SER A 1 183 ? 34.870 14.840 -34.945 1.00 41.25 183 SER A CA 1
ATOM 1358 C C . SER A 1 183 ? 33.849 15.669 -35.735 1.00 41.25 183 SER A C 1
ATOM 1360 O O . SER A 1 183 ? 33.342 15.268 -36.780 1.00 41.25 183 SER A O 1
ATOM 1362 N N . LYS A 1 184 ? 33.665 16.898 -35.251 1.00 48.81 184 LYS A N 1
ATOM 1363 C CA . LYS A 1 184 ? 33.223 18.090 -35.979 1.00 48.81 184 LYS A CA 1
ATOM 1364 C C . LYS A 1 184 ? 33.510 18.014 -37.493 1.00 48.81 184 LYS A C 1
ATOM 1366 O O . LYS A 1 184 ? 34.615 18.315 -37.938 1.00 48.81 184 LYS A O 1
ATOM 1371 N N . LYS A 1 185 ? 32.483 17.697 -38.282 1.00 39.31 185 LYS A N 1
ATOM 1372 C CA . LYS A 1 185 ? 32.351 18.113 -39.683 1.00 39.31 185 LYS A CA 1
ATOM 1373 C C . LYS A 1 185 ? 30.924 18.601 -39.902 1.00 39.31 185 LYS A C 1
ATOM 1375 O O . LYS A 1 185 ? 29.978 17.822 -39.891 1.00 39.31 185 LYS A O 1
ATOM 1380 N N . ASP A 1 186 ? 30.804 19.916 -40.054 1.00 50.81 186 ASP A N 1
ATOM 1381 C CA . ASP A 1 186 ? 29.590 20.611 -40.464 1.00 50.81 186 ASP A CA 1
ATOM 1382 C C . ASP A 1 186 ? 29.130 20.100 -41.837 1.00 50.81 186 ASP A C 1
ATOM 1384 O O . ASP A 1 186 ? 29.668 20.490 -42.872 1.00 50.81 186 ASP A O 1
ATOM 1388 N N . CYS A 1 187 ? 28.100 19.257 -41.857 1.00 42.81 187 CYS A N 1
ATOM 1389 C CA . CYS A 1 187 ? 27.206 19.143 -43.004 1.00 42.81 187 CYS A CA 1
ATOM 1390 C C . CYS A 1 187 ? 25.903 19.840 -42.615 1.00 42.81 187 CYS A C 1
ATOM 1392 O O . CYS A 1 187 ? 25.075 19.302 -41.882 1.00 42.81 187 CYS A O 1
ATOM 1394 N N . GLY A 1 188 ? 25.793 21.100 -43.034 1.00 41.28 188 GLY A N 1
ATOM 1395 C CA . GLY A 1 188 ? 24.704 21.997 -42.678 1.00 41.28 188 GLY A CA 1
ATOM 1396 C C . GLY A 1 188 ? 23.319 21.425 -42.982 1.00 41.28 188 GLY A C 1
ATOM 1397 O O . GLY A 1 188 ? 23.093 20.833 -44.032 1.00 41.28 188 GLY A O 1
ATOM 1398 N N . LYS A 1 189 ? 22.413 21.650 -42.021 1.00 50.75 189 LYS A N 1
ATOM 1399 C CA . LYS A 1 189 ? 20.943 21.663 -42.112 1.00 50.75 189 LYS A CA 1
ATOM 1400 C C . LYS A 1 189 ? 20.346 20.931 -43.320 1.00 50.75 189 LYS A C 1
ATOM 1402 O O . LYS A 1 189 ? 20.149 21.520 -44.379 1.00 50.75 189 LYS A O 1
ATOM 1407 N N . VAL A 1 190 ? 19.920 19.693 -43.090 1.00 47.09 190 VAL A N 1
ATOM 1408 C CA . VAL A 1 190 ? 19.054 18.959 -44.016 1.00 47.09 190 VAL A CA 1
ATOM 1409 C C . VAL A 1 190 ? 17.627 19.026 -43.472 1.00 47.09 190 VAL A C 1
ATOM 1411 O O . VAL A 1 190 ? 17.278 18.347 -42.510 1.00 47.09 190 VAL A O 1
ATOM 1414 N N . THR A 1 191 ? 16.813 19.917 -44.031 1.00 53.22 191 THR A N 1
ATOM 1415 C CA . THR A 1 191 ? 15.356 19.905 -43.855 1.00 53.22 191 THR A CA 1
ATOM 1416 C C . THR A 1 191 ? 14.747 18.768 -44.679 1.00 53.22 191 THR A C 1
ATOM 1418 O O . THR A 1 191 ? 15.339 18.303 -45.651 1.00 53.22 191 T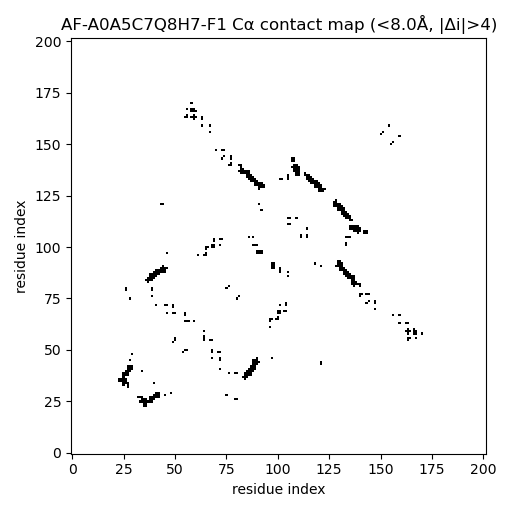HR A O 1
ATOM 1421 N N . LEU A 1 192 ? 13.549 18.321 -44.289 1.00 48.97 192 LEU A N 1
ATOM 1422 C CA . LEU A 1 192 ? 12.818 17.146 -44.797 1.00 48.97 192 LEU A CA 1
ATOM 1423 C C . LEU A 1 192 ? 12.422 17.194 -46.300 1.00 48.97 192 LEU A C 1
ATOM 1425 O O . LEU A 1 192 ? 11.535 16.460 -46.722 1.00 48.97 192 LEU A O 1
ATOM 1429 N N . ALA A 1 193 ? 13.043 18.059 -47.106 1.00 50.56 193 ALA A N 1
ATOM 1430 C CA . ALA A 1 193 ? 12.782 18.232 -48.535 1.00 50.56 193 ALA A CA 1
ATOM 1431 C C . ALA A 1 193 ? 13.820 17.545 -49.452 1.00 50.56 193 ALA A C 1
ATOM 1433 O O . ALA A 1 193 ? 13.650 17.560 -50.667 1.00 50.56 193 ALA A O 1
ATOM 1434 N N . THR A 1 194 ? 14.875 16.917 -48.917 1.00 49.28 194 THR A N 1
ATOM 1435 C CA . THR A 1 194 ? 15.984 16.378 -49.742 1.00 49.28 194 THR A CA 1
ATOM 1436 C C . THR A 1 194 ? 15.850 14.884 -50.097 1.00 49.28 194 THR A C 1
ATOM 1438 O O . THR A 1 194 ? 16.731 14.319 -50.736 1.00 49.28 194 THR A O 1
ATOM 1441 N N . ILE A 1 195 ? 14.740 14.214 -49.761 1.00 52.34 195 ILE A N 1
ATOM 1442 C CA . ILE A 1 195 ? 14.540 12.765 -50.018 1.00 52.34 195 ILE A CA 1
ATOM 1443 C C . ILE A 1 195 ? 14.096 12.479 -51.475 1.00 52.34 195 ILE A C 1
ATOM 1445 O O . ILE A 1 195 ? 13.382 11.522 -51.740 1.00 52.34 195 ILE A O 1
ATOM 1449 N N . LEU A 1 196 ? 14.504 13.289 -52.459 1.00 53.12 196 LEU A N 1
ATOM 1450 C CA . LEU A 1 196 ? 14.187 13.037 -53.879 1.00 53.12 196 LEU A CA 1
ATOM 1451 C C . LEU A 1 196 ? 15.338 13.308 -54.864 1.00 53.12 196 LEU A C 1
ATOM 1453 O O . LEU A 1 196 ? 15.114 13.360 -56.070 1.00 53.12 196 LEU A O 1
ATOM 1457 N N . GLY A 1 197 ? 16.583 13.422 -54.397 1.00 37.88 197 GLY A N 1
ATOM 1458 C CA . GLY A 1 197 ? 17.731 13.593 -55.291 1.00 37.88 197 GLY A CA 1
ATOM 1459 C C . GLY A 1 197 ? 18.978 12.922 -54.745 1.00 37.88 197 GLY A C 1
ATOM 1460 O O . GLY A 1 197 ? 19.548 13.383 -53.763 1.00 37.88 197 GLY A O 1
ATOM 1461 N N . GLY A 1 198 ? 19.396 11.824 -55.378 1.00 49.00 198 GLY A N 1
ATOM 1462 C CA . GLY A 1 198 ? 20.646 11.143 -55.062 1.00 49.00 198 GLY A CA 1
ATOM 1463 C C . GLY A 1 198 ? 21.862 12.061 -55.213 1.00 49.00 198 GLY A C 1
ATOM 1464 O O . GLY A 1 198 ? 21.976 12.808 -56.182 1.00 49.00 198 GLY A O 1
ATOM 1465 N N . GLY A 1 199 ? 22.789 11.970 -54.262 1.00 37.19 199 GLY A N 1
ATOM 1466 C CA . GLY A 1 199 ? 24.074 12.657 -54.308 1.00 37.19 199 GLY A CA 1
ATOM 1467 C C . GLY A 1 199 ? 24.985 12.171 -53.186 1.00 37.19 199 GLY A C 1
ATOM 1468 O O . GLY A 1 199 ? 24.695 12.377 -52.012 1.00 37.19 199 GLY A O 1
ATOM 1469 N N . SER A 1 200 ? 26.069 11.490 -53.556 1.00 39.91 200 SER A N 1
ATOM 1470 C CA . SER A 1 200 ? 27.102 10.994 -52.644 1.00 39.91 200 SER A CA 1
ATOM 1471 C C . SER A 1 200 ? 27.869 12.165 -52.025 1.00 39.91 200 SER A C 1
ATOM 1473 O O . SER A 1 200 ? 28.440 12.974 -52.756 1.00 39.91 200 SER A O 1
ATOM 1475 N N . CYS A 1 201 ? 27.951 12.225 -50.694 1.00 38.72 201 CYS A N 1
ATOM 1476 C CA . CYS A 1 201 ? 29.020 12.975 -50.033 1.00 38.72 201 CYS A CA 1
ATOM 1477 C C . CYS A 1 201 ? 30.352 12.250 -50.289 1.00 38.72 201 CYS A C 1
ATOM 1479 O O . CYS A 1 201 ? 30.383 11.017 -50.326 1.00 38.72 201 CYS A O 1
ATOM 1481 N N . LYS A 1 202 ? 31.422 13.011 -50.515 1.00 40.34 202 LYS A N 1
ATOM 1482 C CA . LYS A 1 202 ? 32.782 12.514 -50.751 1.00 40.34 202 LYS A CA 1
ATOM 1483 C C . LYS A 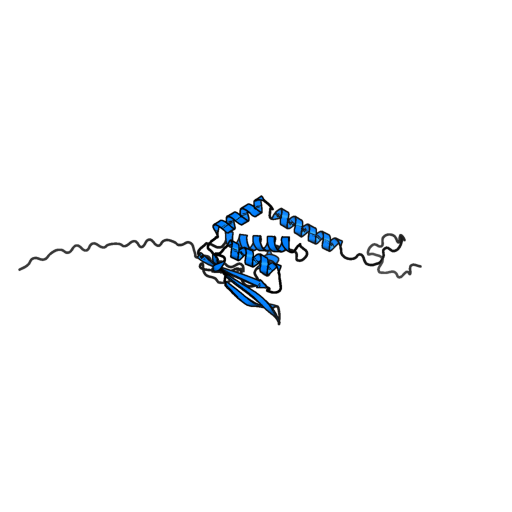1 202 ? 33.646 12.759 -49.520 1.00 40.34 202 LYS A C 1
ATOM 1485 O O . LYS A 1 202 ? 33.455 13.824 -48.889 1.00 40.34 202 LYS A O 1
#

Foldseek 3Di:
DDDDDDDDDDDDDDPPPPPPDPAQDAAEPDPPDDGGNQANHCDDANLVSLCVVPVQDPLADLVLLLVLLLLSVLVSCLPGHDFNHKYKYKHAPPDPSRVRNVLSNDVQFAPNVFWDKDWDFDDDPPDTGIMIMIIGGGDRSVSSVVVSVVCCVPQNPVNSVVSSVVSVVVVVVPPDPPPPPDDDDDPDDDDPPPVPDDDDDD

Sequence (202 aa):
MTHTRSISFAFAIVIAASLHAPPASAVALRLNKATDDSVCDLTHDTNYVLGQRTLVPAVASSKDQIDAFFRLAGEFVATKCRNGQMLMLQGSSSLNTDVRSLTAVAEASCAIASITRTETTIAYGDRALPAFDLRCTILKHDELVSKLNELEKTDPMESLKARMAEAVRKAEGSAPTGPNAASKKDCGKVTLATILGGGSCK